Protein AF-0000000083422491 (afdb_homodimer)

Secondary structure (DSSP, 8-state):
-----------------------EEEEEETTS--EEEEEETTEEEEEEEEEE-HHHHHHHHHHTTEEE----SHHHHHHHHHHHHHTT-TT--EEEEEE-SSSSS-EETTTSSB-S---BPTT----GGG-EEEEEEEEETTEEEEEEEETTS-EEEEEEE--TTSEEEE--/-----------------------EEEEEETTS--EEEEEETTEEEEEEEEEE-HHHHHHHHHHTTEEE----SHHHHHHHHHHHHHTT-TT--EEEEEE-SSSSS-EETTTSSB-S---BPTT----GGG-EEEEEEEEETTEEEEEEEETTS-EEEEEEE--TTSEEEE--

pLDDT: mean 90.32, std 16.18, range [35.27, 98.96]

Sequence (344 aa):
MIRSGRFLIALLVYLGVSCVDSTTLSVTCDGNPTQEYFNIGSKFYFVWHARVTWMEAAHVCRRMGGDLVVFESASELHQVSRYLISQGYQNAWLWTSGNALSSDHFTSLTTGMRLPFTEWAPGQPDNAGGNEKCVHLWVRNGSFKMNDWVCREKAKVLCQNQNHTRCWENDSMIRSGRFLIALLVYLGVSCVDSTTLSVTCDGNPTQEYFNIGSKFYFVWHARVTWMEAAHVCRRMGGDLVVFESASELHQVSRYLISQGYQNAWLWTSGNALSSDHFTSLTTGMRLPFTEWAPGQPDNAGGNEKCVHLWVRNGSFKMNDWVCREKAKVLCQNQNHTRCWENDS

Organism: Drosophila navojoa (NCBI:txid7232)

InterPro domains:
  IPR001304 C-type lectin-like [PF00059] (52-160)
  IPR001304 C-type lectin-like [PS50041] (40-160)
  IPR001304 C-type lectin-like [SM00034] (34-160)
  IPR016186 C-type lectin-like/link domain superfamily [G3DSA:3.10.100.10] (19-160)
  IPR016187 C-type lectin fold [SSF56436] (36-160)
  IPR050111 C-type lectin and snaclec domain-containing protein [PTHR22803] (35-160)

Foldseek 3Di:
DPPPPPPPPPPPPPPPPPPPPQDWDWFDDPPDDIDIWTDFPPWTKDKAAWWFFLVVLQVVQVRNQWGFDADQDPVRQQSVFVVCVVVPCQAFKAFGQWFQPPHPATAGPLVRGGRNDFFADVPPDPCVVVAQTTWIWHDDPSTTHIYGGHRGGIGMYMTIHRDPPVDDDDDD/DPPPPPPPPPPPPPPPPPPPPQDWDWFDDPPDDIDIWGDFPPWTKDKAAWWFFLVVLQVVQVNNQWGFDADQDPVRQQSVFVVCVVVPCQAFKAFGQWFQPPHPATAGPQVRGGRNDFFADVPPDPCVVVAQTTWIWHDDPSTTHIYGGHRGGIGMYMTIHRDPPVDDDDDD

Solvent-accessible surface area (backbone atoms only — not comparable to full-atom values): 18847 Å² total; per-residue (Å²): 136,82,80,77,76,80,78,79,78,78,78,76,78,76,74,72,72,73,72,71,77,76,61,61,48,37,29,35,17,78,97,45,72,73,38,70,24,43,60,55,88,93,46,36,30,40,74,46,80,68,61,35,26,49,63,41,38,41,17,51,20,22,39,52,52,24,24,30,30,78,51,74,41,70,68,56,48,51,52,49,28,54,53,40,43,76,72,67,46,57,84,45,42,30,34,39,23,36,26,31,83,71,45,97,50,52,28,19,59,59,48,30,38,64,58,77,43,86,55,55,33,92,80,40,69,62,37,68,94,74,58,24,36,24,30,28,34,34,59,55,95,92,34,61,21,35,36,46,33,49,43,78,50,65,30,22,27,34,25,22,54,62,72,71,80,50,37,47,74,51,83,128,135,84,79,80,77,81,79,79,79,78,79,76,77,76,75,72,72,73,72,71,75,75,61,62,47,37,28,35,16,77,96,44,72,72,37,71,22,43,62,55,88,94,45,36,31,40,73,46,79,66,62,36,27,51,64,41,37,41,17,52,20,22,38,51,53,25,24,30,31,78,49,74,41,70,68,55,49,50,53,49,28,54,52,39,42,76,70,68,45,56,86,44,43,30,35,39,23,36,27,31,83,70,44,97,52,53,28,18,58,60,49,30,38,64,58,76,42,86,56,56,34,93,80,40,69,62,37,69,94,73,56,25,36,25,30,28,32,34,58,54,96,90,35,60,22,34,36,45,34,51,43,78,49,65,30,22,27,35,26,23,54,64,72,69,80,51,37,46,74,52,83,128

Nearest PDB structures (foldseek):
  2vuz-assembly1_A  TM=8.712E-01  e=5.835E-09  Codakia orbicularis
  7juf-assembly2_B  TM=8.891E-01  e=1.160E-08  Homo sapiens
  1jzn-assembly2_A  TM=8.929E-01  e=2.305E-08  Crotalus atrox
  5f2q-assembly1_B  TM=8.869E-01  e=2.177E-08  Bothrops jararacussu
  7l62-assembly1_A  TM=8.235E-01  e=2.585E-08  Homo sapiens

Structure (mmCIF, N/CA/C/O backbone):
data_AF-0000000083422491-model_v1
#
loop_
_entity.id
_entity.type
_entity.pdbx_description
1 polymer 'C-type lectin domain-containing protein'
#
loop_
_atom_site.group_PDB
_atom_site.id
_atom_site.type_symbol
_atom_site.label_atom_id
_atom_site.label_alt_id
_atom_site.label_comp_id
_atom_site.label_asym_id
_atom_site.label_entity_id
_atom_site.label_seq_id
_atom_site.pdbx_PDB_ins_code
_atom_site.Cartn_x
_atom_site.Cartn_y
_atom_site.Cartn_z
_atom_site.occupancy
_atom_site.B_iso_or_equiv
_atom_site.auth_seq_id
_atom_site.auth_comp_id
_atom_site.auth_asym_id
_atom_site.auth_atom_id
_atom_site.pdbx_PDB_model_num
ATOM 1 N N . MET A 1 1 ? 44.197 60.375 45.682 1 35.27 1 MET A N 1
ATOM 2 C CA . MET A 1 1 ? 43.339 60.295 44.503 1 35.27 1 MET A CA 1
ATOM 3 C C . MET A 1 1 ? 43.559 58.983 43.758 1 35.27 1 MET A C 1
ATOM 5 O O . MET A 1 1 ? 44.461 58.882 42.924 1 35.27 1 MET A O 1
ATOM 9 N N . ILE A 1 2 ? 43.493 57.796 44.5 1 45.55 2 ILE A N 1
ATOM 10 C CA . ILE A 1 2 ? 43.587 56.439 43.973 1 45.55 2 ILE A CA 1
ATOM 11 C C . ILE A 1 2 ? 42.431 56.178 43.01 1 45.55 2 ILE A C 1
ATOM 13 O O . ILE A 1 2 ? 41.262 56.317 43.38 1 45.55 2 ILE A O 1
ATOM 17 N N . ARG A 1 3 ? 42.655 56.386 41.672 1 48.11 3 ARG A N 1
ATOM 18 C CA . ARG A 1 3 ? 41.75 56.071 40.572 1 48.11 3 ARG A CA 1
ATOM 19 C C . ARG A 1 3 ? 41.358 54.598 40.591 1 48.11 3 ARG A C 1
ATOM 21 O O . ARG A 1 3 ? 42.218 53.719 40.502 1 48.11 3 ARG A O 1
ATOM 28 N N . SER A 1 4 ? 40.346 54.173 41.41 1 51.34 4 SER A N 1
ATOM 29 C CA . SER A 1 4 ? 39.801 52.822 41.328 1 51.34 4 SER A CA 1
ATOM 30 C C . SER A 1 4 ? 39.329 52.502 39.914 1 51.34 4 SER A C 1
ATOM 32 O O . SER A 1 4 ? 38.513 53.232 39.346 1 51.34 4 SER A O 1
ATOM 34 N N . GLY A 1 5 ? 40.159 51.902 39.108 1 48.51 5 GLY A N 1
ATOM 35 C CA . GLY A 1 5 ? 39.8 51.396 37.792 1 48.51 5 GLY A CA 1
ATOM 36 C C . GLY A 1 5 ? 38.67 50.385 37.83 1 48.51 5 GLY A C 1
ATOM 37 O O . GLY A 1 5 ? 38.742 49.393 38.558 1 48.51 5 GLY A O 1
ATOM 38 N N . ARG A 1 6 ? 37.383 50.763 37.711 1 51.22 6 ARG A N 1
ATOM 39 C CA . ARG A 1 6 ? 36.232 49.883 37.534 1 51.22 6 ARG A CA 1
ATOM 40 C C . ARG A 1 6 ? 36.449 48.926 36.367 1 51.22 6 ARG A C 1
ATOM 42 O O . ARG A 1 6 ? 36.689 49.359 35.238 1 51.22 6 ARG A O 1
ATOM 49 N N . PHE A 1 7 ? 36.984 47.704 36.626 1 55.84 7 PHE A N 1
ATOM 50 C CA . PHE A 1 7 ? 36.992 46.653 35.615 1 55.84 7 PHE A CA 1
ATOM 51 C C . PHE A 1 7 ? 35.571 46.289 35.201 1 55.84 7 PHE A C 1
ATOM 53 O O . PHE A 1 7 ? 34.748 45.922 36.043 1 55.84 7 PHE A O 1
ATOM 60 N N . LEU A 1 8 ? 35.056 46.784 34.113 1 52.35 8 LEU A N 1
ATOM 61 C CA . LEU A 1 8 ? 33.808 46.367 33.483 1 52.35 8 LEU A CA 1
ATOM 62 C C . LEU A 1 8 ? 33.861 44.893 33.094 1 52.35 8 LEU A C 1
ATOM 64 O O . LEU A 1 8 ? 34.709 44.488 32.295 1 52.35 8 LEU A O 1
ATOM 68 N N . ILE A 1 9 ? 33.345 43.935 33.891 1 54.92 9 ILE A N 1
ATOM 69 C CA . ILE A 1 9 ? 33.129 42.537 33.536 1 54.92 9 ILE A CA 1
ATOM 70 C C . ILE A 1 9 ? 32.066 42.44 32.445 1 54.92 9 ILE A C 1
ATOM 72 O O . ILE A 1 9 ? 30.91 42.812 32.66 1 54.92 9 ILE A O 1
ATOM 76 N N . ALA A 1 10 ? 32.511 42.421 31.211 1 54.87 10 ALA A N 1
ATOM 77 C CA . ALA A 1 10 ? 31.612 42.076 30.113 1 54.87 10 ALA A CA 1
ATOM 78 C C . ALA A 1 10 ? 31.05 40.668 30.285 1 54.87 10 ALA A C 1
ATOM 80 O O . ALA A 1 10 ? 31.8 39.688 30.275 1 54.87 10 ALA A O 1
ATOM 81 N N . LEU A 1 11 ? 29.867 40.497 30.912 1 54.32 11 LEU A N 1
ATOM 82 C CA . LEU A 1 11 ? 29.13 39.238 30.899 1 54.32 11 LEU A CA 1
ATOM 83 C C . LEU A 1 11 ? 28.822 38.803 29.47 1 54.32 11 LEU A C 1
ATOM 85 O O . LEU A 1 11 ? 28.037 39.453 28.775 1 54.32 11 LEU A O 1
ATOM 89 N N . LEU A 1 12 ? 29.734 38.072 28.848 1 54.35 12 LEU A N 1
ATOM 90 C CA . LEU A 1 12 ? 29.406 37.418 27.586 1 54.35 12 LEU A CA 1
ATOM 91 C C . LEU A 1 12 ? 28.22 36.474 27.755 1 54.35 12 LEU A C 1
ATOM 93 O O . LEU A 1 12 ? 28.33 35.448 28.429 1 54.35 12 LEU A O 1
ATOM 97 N N . VAL A 1 13 ? 26.981 36.958 27.613 1 52.46 13 VAL A N 1
ATOM 98 C CA . VAL A 1 13 ? 25.819 36.084 27.487 1 52.46 13 VAL A CA 1
ATOM 99 C C . VAL A 1 13 ? 26.031 35.103 26.336 1 52.46 13 VAL A C 1
ATOM 101 O O . VAL A 1 13 ? 26.009 35.494 25.167 1 52.46 13 VAL A O 1
ATOM 104 N N . TYR A 1 14 ? 26.683 33.956 26.583 1 52.61 14 TYR A N 1
ATOM 105 C CA . TYR A 1 14 ? 26.635 32.855 25.627 1 52.61 14 TYR A CA 1
ATOM 106 C C . TYR A 1 14 ? 25.195 32.474 25.306 1 52.61 14 TYR A C 1
ATOM 108 O O . TYR A 1 14 ? 24.51 31.859 26.127 1 52.61 14 TYR A O 1
ATOM 116 N N . LEU A 1 15 ? 24.529 33.195 24.462 1 50.35 15 LEU A N 1
ATOM 117 C CA . LEU A 1 15 ? 23.301 32.657 23.888 1 50.35 15 LEU A CA 1
ATOM 118 C C . LEU A 1 15 ? 23.542 31.279 23.281 1 50.35 15 LEU A C 1
ATOM 120 O O . LEU A 1 15 ? 24.1 31.167 22.187 1 50.35 15 LEU A O 1
ATOM 124 N N . GLY A 1 16 ? 23.621 30.296 24.079 1 46.94 16 GLY A N 1
ATOM 125 C CA . GLY A 1 16 ? 23.54 28.957 23.517 1 46.94 16 GLY A CA 1
ATOM 126 C C . GLY A 1 16 ? 22.45 28.813 22.472 1 46.94 16 GLY A C 1
ATOM 127 O O . GLY A 1 16 ? 21.262 28.862 22.796 1 46.94 16 GLY A O 1
ATOM 128 N N . VAL A 1 17 ? 22.697 29.134 21.289 1 50.98 17 VAL A N 1
ATOM 129 C CA . VAL A 1 17 ? 21.808 28.656 20.235 1 50.98 17 VAL A CA 1
ATOM 130 C C . VAL A 1 17 ? 21.598 27.151 20.378 1 50.98 17 VAL A C 1
ATOM 132 O O . VAL A 1 17 ? 22.539 26.369 20.218 1 50.98 17 VAL A O 1
ATOM 135 N N . SER A 1 18 ? 20.668 26.723 21.191 1 46.01 18 SER A N 1
ATOM 136 C CA . SER A 1 18 ? 20.277 25.322 21.076 1 46.01 18 SER A CA 1
ATOM 137 C C . SER A 1 18 ? 20.147 24.901 19.616 1 46.01 18 SER A C 1
ATOM 139 O O . SER A 1 18 ? 19.302 25.425 18.887 1 46.01 18 SER A O 1
ATOM 141 N N . CYS A 1 19 ? 21.207 24.519 18.946 1 46.38 19 CYS A N 1
ATOM 142 C CA . CYS A 1 19 ? 21.057 23.81 17.68 1 46.38 19 CYS A CA 1
ATOM 143 C C . CYS A 1 19 ? 19.87 22.856 17.727 1 46.38 19 CYS A C 1
ATOM 145 O O . CYS A 1 19 ? 19.869 21.896 18.499 1 46.38 19 CYS A O 1
ATOM 147 N N . VAL A 1 20 ? 18.604 23.395 17.606 1 48.62 20 VAL A N 1
ATOM 148 C CA . VAL A 1 20 ? 17.526 22.445 17.353 1 48.62 20 VAL A CA 1
ATOM 149 C C . VAL A 1 20 ? 18.017 21.344 16.415 1 48.62 20 VAL A C 1
ATOM 151 O O . VAL A 1 20 ? 18.425 21.619 15.285 1 48.62 20 VAL A O 1
ATOM 154 N N . ASP A 1 21 ? 18.824 20.398 16.808 1 49.74 21 ASP A N 1
ATOM 155 C CA . ASP A 1 21 ? 19.131 19.201 16.03 1 49.74 21 ASP A CA 1
ATOM 156 C C . ASP A 1 21 ? 17.967 18.829 15.113 1 49.74 21 ASP A C 1
ATOM 158 O O . ASP A 1 21 ? 16.989 18.225 15.557 1 49.74 21 ASP A O 1
ATOM 162 N N . SER A 1 22 ? 17.579 19.667 14.142 1 60.38 22 SER A N 1
ATOM 163 C CA . SER A 1 22 ? 16.569 19.346 13.139 1 60.38 22 SER A CA 1
ATOM 164 C C . SER A 1 22 ? 16.822 17.976 12.519 1 60.38 22 SER A C 1
ATOM 166 O O . SER A 1 22 ? 17.688 17.831 11.653 1 60.38 22 SER A O 1
ATOM 168 N N . THR A 1 23 ? 16.571 16.801 13.227 1 81.68 23 THR A N 1
ATOM 169 C CA . THR A 1 23 ? 16.855 15.455 12.74 1 81.68 23 THR A CA 1
ATOM 170 C C . THR A 1 23 ? 16.049 15.155 11.48 1 81.68 23 THR A C 1
ATOM 172 O O . THR A 1 23 ? 14.823 15.288 11.474 1 81.68 23 THR A O 1
ATOM 175 N N . THR A 1 24 ? 16.577 15.448 10.339 1 90.64 24 THR A N 1
ATOM 176 C CA . THR A 1 24 ? 16.015 15.08 9.045 1 90.64 24 THR A CA 1
ATOM 177 C C . THR A 1 24 ? 16.444 13.67 8.65 1 90.64 24 THR A C 1
ATOM 179 O O . THR A 1 24 ? 17.473 13.175 9.114 1 90.64 24 THR A O 1
ATOM 182 N N . LEU A 1 25 ? 15.519 13.012 8.089 1 94.89 25 LEU A N 1
ATOM 183 C CA . LEU A 1 25 ? 15.8 11.711 7.492 1 94.89 25 LEU A CA 1
ATOM 184 C C . LEU A 1 25 ? 15.842 11.809 5.971 1 94.89 25 LEU A C 1
ATOM 186 O O . LEU A 1 25 ? 14.906 12.319 5.351 1 94.89 25 LEU A O 1
ATOM 190 N N . SER A 1 26 ? 17.005 11.46 5.405 1 96.22 26 SER A N 1
ATOM 191 C CA . SER A 1 26 ? 17.161 11.452 3.954 1 96.22 26 SER A CA 1
ATOM 192 C C . SER A 1 26 ? 17.067 10.036 3.396 1 96.22 26 SER A C 1
ATOM 194 O O . SER A 1 26 ? 17.848 9.16 3.774 1 96.22 26 SER A O 1
ATOM 196 N N . VAL A 1 27 ? 16.078 9.81 2.5 1 96.28 27 VAL A N 1
ATOM 197 C CA . VAL A 1 27 ? 15.856 8.473 1.959 1 96.28 27 VAL A CA 1
ATOM 198 C C . VAL A 1 27 ? 16.021 8.495 0.441 1 96.28 27 VAL A C 1
ATOM 200 O O . VAL A 1 27 ? 15.452 9.352 -0.239 1 96.28 27 VAL A O 1
ATOM 203 N N . THR A 1 28 ? 16.818 7.577 -0.108 1 96.8 28 THR A N 1
ATOM 204 C CA . THR A 1 28 ? 16.96 7.392 -1.548 1 96.8 28 THR A CA 1
ATOM 205 C C . THR A 1 28 ? 16.485 6.003 -1.964 1 96.8 28 THR A C 1
ATOM 207 O O . THR A 1 28 ? 16.865 5.002 -1.354 1 96.8 28 THR A O 1
ATOM 210 N N . CYS A 1 29 ? 15.562 5.999 -2.825 1 95.45 29 CYS A N 1
ATOM 211 C CA . CYS A 1 29 ? 15.103 4.745 -3.413 1 95.45 29 CYS A CA 1
ATOM 212 C C . CYS A 1 29 ? 15.602 4.6 -4.846 1 95.45 29 CYS A C 1
ATOM 214 O O . CYS A 1 29 ? 15.799 5.597 -5.544 1 95.45 29 CYS A O 1
ATOM 216 N N . ASP A 1 30 ? 15.802 3.356 -5.208 1 91.69 30 ASP A N 1
ATOM 217 C CA . ASP A 1 30 ? 16.303 3.074 -6.55 1 91.69 30 ASP A CA 1
ATOM 218 C C . ASP A 1 30 ? 15.457 3.775 -7.61 1 91.69 30 ASP A C 1
ATOM 220 O O . ASP A 1 30 ? 14.233 3.627 -7.634 1 91.69 30 ASP A O 1
ATOM 224 N N . GLY A 1 31 ? 16.14 4.557 -8.415 1 91.35 31 GLY A N 1
ATOM 225 C CA . GLY A 1 31 ? 15.488 5.184 -9.553 1 91.35 31 GLY A CA 1
ATOM 226 C C . GLY A 1 31 ? 14.774 6.474 -9.195 1 91.35 31 GLY A C 1
ATOM 227 O O . GLY A 1 31 ? 14.067 7.049 -10.025 1 91.35 31 GLY A O 1
ATOM 228 N N . ASN A 1 32 ? 14.866 6.942 -7.962 1 95.48 32 ASN A N 1
ATOM 229 C CA . ASN A 1 32 ? 14.158 8.143 -7.533 1 95.48 32 ASN A CA 1
ATOM 230 C C . ASN A 1 32 ? 15.091 9.124 -6.831 1 95.48 32 ASN A C 1
ATOM 232 O O . ASN A 1 32 ? 16.148 8.733 -6.331 1 95.48 32 ASN A O 1
ATOM 236 N N . PRO A 1 33 ? 14.787 10.399 -6.888 1 95.69 33 PRO A N 1
ATOM 237 C CA . PRO A 1 33 ? 15.575 11.369 -6.124 1 95.69 33 PRO A CA 1
ATOM 238 C C . PRO A 1 33 ? 15.476 11.152 -4.616 1 95.69 33 PRO A C 1
ATOM 240 O O . PRO A 1 33 ? 14.521 10.533 -4.139 1 95.69 33 PRO A O 1
ATOM 243 N N . THR A 1 34 ? 16.473 11.679 -3.951 1 97.42 34 THR A N 1
ATOM 244 C CA . THR A 1 34 ? 16.455 11.643 -2.493 1 97.42 34 THR A CA 1
ATOM 245 C C . THR A 1 34 ? 15.289 12.462 -1.946 1 97.42 34 THR A C 1
ATOM 247 O O . THR A 1 34 ? 15.033 13.574 -2.411 1 97.42 34 THR A O 1
ATOM 250 N N . GLN A 1 35 ? 14.563 11.906 -1.06 1 97.02 35 GLN A N 1
ATOM 251 C CA . GLN A 1 35 ? 13.47 12.591 -0.377 1 97.02 35 GLN A CA 1
ATOM 252 C C . GLN A 1 35 ? 13.844 12.922 1.065 1 97.02 35 GLN A C 1
ATOM 254 O O . GLN A 1 35 ? 14.317 12.056 1.803 1 97.02 35 GLN A O 1
ATOM 259 N N . GLU A 1 36 ? 13.63 14.138 1.423 1 96.82 36 GLU A N 1
ATOM 260 C CA . GLU A 1 36 ? 13.858 14.581 2.795 1 96.82 36 GLU A CA 1
ATOM 261 C C . GLU A 1 36 ? 12.583 14.478 3.627 1 96.82 36 GLU A C 1
ATOM 263 O O . GLU A 1 36 ? 11.519 14.931 3.201 1 96.82 36 GLU A O 1
ATOM 268 N N . TYR A 1 37 ? 12.742 13.811 4.741 1 97.16 37 TYR A N 1
ATOM 269 C CA . TYR A 1 37 ? 11.679 13.726 5.737 1 97.16 37 TYR A CA 1
ATOM 270 C C . TYR A 1 37 ? 11.973 14.633 6.926 1 97.16 37 TYR A C 1
ATOM 272 O O . TYR A 1 37 ? 13.123 14.755 7.353 1 97.16 37 TYR A O 1
ATOM 280 N N . PHE A 1 38 ? 10.967 15.229 7.464 1 96.01 38 PHE A N 1
ATOM 281 C CA . PHE A 1 38 ? 11.12 16.043 8.664 1 96.01 38 PHE A CA 1
ATOM 282 C C . PHE A 1 38 ? 10.523 15.338 9.876 1 96.01 38 PHE A C 1
ATOM 284 O O . PHE A 1 38 ? 9.503 14.654 9.764 1 96.01 38 PHE A O 1
ATOM 291 N N . ASN A 1 39 ? 11.115 15.57 10.969 1 95.59 39 ASN A N 1
ATOM 292 C CA . ASN A 1 39 ? 10.711 14.892 12.195 1 95.59 39 ASN A CA 1
ATOM 293 C C . ASN A 1 39 ? 9.6 15.651 12.916 1 95.59 39 ASN A C 1
ATOM 295 O O . ASN A 1 39 ? 9.678 16.87 13.074 1 95.59 39 ASN A O 1
ATOM 299 N N . ILE A 1 40 ? 8.555 14.953 13.214 1 95.58 40 ILE A N 1
ATOM 300 C CA . ILE A 1 40 ? 7.518 15.432 14.122 1 95.58 40 ILE A CA 1
ATOM 301 C C . ILE A 1 40 ? 7.205 14.357 15.161 1 95.58 40 ILE A C 1
ATOM 303 O O . ILE A 1 40 ? 6.61 13.326 14.837 1 95.58 40 ILE A O 1
ATOM 307 N N . GLY A 1 41 ? 7.594 14.642 16.354 1 92.18 41 GLY A N 1
ATOM 308 C CA . GLY A 1 41 ? 7.426 13.61 17.364 1 92.18 41 GLY A CA 1
ATOM 309 C C . GLY A 1 41 ? 8.294 12.389 17.12 1 92.18 41 GLY A C 1
ATOM 310 O O . GLY A 1 41 ? 9.51 12.508 16.959 1 92.18 41 GLY A O 1
ATOM 311 N N . SER A 1 42 ? 7.688 11.27 17.006 1 89.52 42 SER A N 1
ATOM 312 C CA . SER A 1 42 ? 8.459 10.034 16.915 1 89.52 42 SER A CA 1
ATOM 313 C C . SER A 1 42 ? 8.541 9.539 15.476 1 89.52 42 SER A C 1
ATOM 315 O O . SER A 1 42 ? 9.155 8.505 15.203 1 89.52 42 SER A O 1
ATOM 317 N N . LYS A 1 43 ? 7.957 10.297 14.55 1 94.79 43 LYS A N 1
ATOM 318 C CA . LYS A 1 43 ? 7.928 9.857 13.158 1 94.79 43 LYS A CA 1
ATOM 319 C C . LYS A 1 43 ? 8.51 10.921 12.232 1 94.79 43 LYS A C 1
ATOM 321 O O . LYS A 1 43 ? 8.702 12.069 12.64 1 94.79 43 LYS A O 1
ATOM 326 N N . PHE A 1 44 ? 8.876 10.471 11.072 1 96.75 44 PHE A N 1
ATOM 327 C CA . PHE A 1 44 ? 9.333 11.345 9.998 1 96.75 44 PHE A CA 1
ATOM 328 C C . PHE A 1 44 ? 8.28 11.453 8.902 1 96.75 44 PHE A C 1
ATOM 330 O O . PHE A 1 44 ? 7.629 10.463 8.56 1 96.75 44 PHE A O 1
ATOM 337 N N . TYR A 1 45 ? 8.132 12.67 8.36 1 98.18 45 TYR A N 1
ATOM 338 C CA . TYR A 1 45 ? 7.06 12.953 7.413 1 98.18 45 TYR A CA 1
ATOM 339 C C . TYR A 1 45 ? 7.579 13.755 6.225 1 98.18 45 TYR A C 1
ATOM 341 O O . TYR A 1 45 ? 8.619 14.41 6.318 1 98.18 45 TYR A O 1
ATOM 349 N N . PHE A 1 46 ? 6.888 13.69 5.126 1 98.26 46 PHE A N 1
ATOM 350 C CA . PHE A 1 46 ? 6.997 14.716 4.095 1 98.26 46 PHE A CA 1
ATOM 351 C C . PHE A 1 46 ? 5.653 14.942 3.412 1 98.26 46 PHE A C 1
ATOM 353 O O . PHE A 1 46 ? 4.764 14.091 3.483 1 98.26 46 PHE A O 1
ATOM 360 N N . VAL A 1 47 ? 5.467 16.106 2.867 1 98.75 47 VAL A N 1
ATOM 361 C CA . VAL A 1 47 ? 4.271 16.442 2.102 1 98.75 47 VAL A CA 1
ATOM 362 C C . VAL A 1 47 ? 4.6 16.462 0.611 1 98.75 47 VAL A C 1
ATOM 364 O O . VAL A 1 47 ? 5.566 17.102 0.19 1 98.75 47 VAL A O 1
ATOM 367 N N . TRP A 1 48 ? 3.896 15.651 -0.204 1 98.48 48 TRP A N 1
ATOM 368 C CA . TRP A 1 48 ? 3.941 15.766 -1.658 1 98.48 48 TRP A CA 1
ATOM 369 C C . TRP A 1 48 ? 2.984 16.847 -2.148 1 98.48 48 TRP A C 1
ATOM 371 O O . TRP A 1 48 ? 1.77 16.742 -1.961 1 98.48 48 TRP A O 1
ATOM 381 N N . HIS A 1 49 ? 3.393 17.823 -2.866 1 97.32 49 HIS A N 1
ATOM 382 C CA . HIS A 1 49 ? 2.653 19.06 -3.089 1 97.32 49 HIS A CA 1
ATOM 383 C C . HIS A 1 49 ? 1.675 18.916 -4.25 1 97.32 49 HIS A C 1
ATOM 385 O O . HIS A 1 49 ? 0.644 19.591 -4.286 1 97.32 49 HIS A O 1
ATOM 391 N N . ALA A 1 50 ? 2.013 18.089 -5.203 1 98.04 50 ALA A N 1
ATOM 392 C CA . ALA A 1 50 ? 1.076 17.886 -6.304 1 98.04 50 ALA A CA 1
ATOM 393 C C . ALA A 1 50 ? -0.202 17.207 -5.819 1 98.04 50 ALA A C 1
ATOM 395 O O . ALA A 1 50 ? -0.151 16.302 -4.982 1 98.04 50 ALA A O 1
ATOM 396 N N . ARG A 1 51 ? -1.331 17.661 -6.291 1 98.77 51 ARG A N 1
ATOM 397 C CA . ARG A 1 51 ? -2.602 17.028 -5.953 1 98.77 51 ARG A CA 1
ATOM 398 C C . ARG A 1 51 ? -2.842 15.79 -6.809 1 98.77 51 ARG A C 1
ATOM 400 O O . ARG A 1 51 ? -2.777 15.856 -8.039 1 98.77 51 ARG A O 1
ATOM 407 N N . VAL A 1 52 ? -3.137 14.696 -6.188 1 98.77 52 VAL A N 1
ATOM 408 C CA . VAL A 1 52 ? -3.312 13.423 -6.879 1 98.77 52 VAL A CA 1
ATOM 409 C C . VAL A 1 52 ? -4.45 12.636 -6.233 1 98.77 52 VAL A C 1
ATOM 411 O O . VAL A 1 52 ? -4.982 13.04 -5.197 1 98.77 52 VAL A O 1
ATOM 414 N N . THR A 1 53 ? -4.891 11.54 -6.856 1 98.77 53 THR A N 1
ATOM 415 C CA . THR A 1 53 ? -5.903 10.659 -6.284 1 98.77 53 THR A CA 1
ATOM 416 C C . THR A 1 53 ? -5.338 9.886 -5.096 1 98.77 53 THR A C 1
ATOM 418 O O . THR A 1 53 ? -4.127 9.884 -4.869 1 98.77 53 THR A O 1
ATOM 421 N N . TRP A 1 54 ? -6.173 9.241 -4.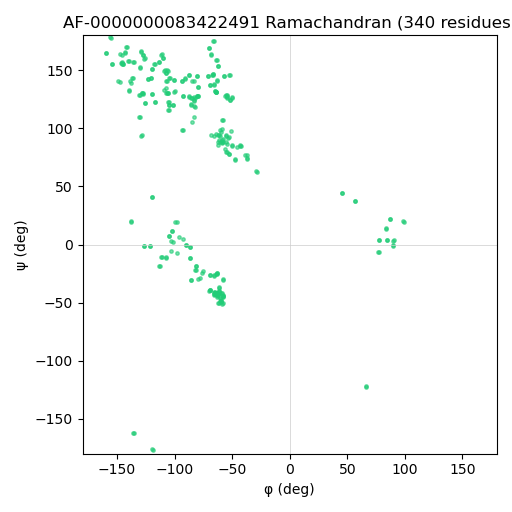364 1 98.86 54 TRP A N 1
ATOM 422 C CA . TRP A 1 54 ? -5.748 8.515 -3.172 1 98.86 54 TRP A CA 1
ATOM 423 C C . TRP A 1 54 ? -4.788 7.387 -3.535 1 98.86 54 TRP A C 1
ATOM 425 O O . TRP A 1 54 ? -3.778 7.181 -2.858 1 98.86 54 TRP A O 1
ATOM 435 N N . MET A 1 55 ? -5.069 6.641 -4.583 1 98.84 55 MET A N 1
ATOM 436 C CA . MET A 1 55 ? -4.189 5.551 -4.995 1 98.84 55 MET A CA 1
ATOM 437 C C . MET A 1 55 ? -2.841 6.088 -5.465 1 98.84 55 MET A C 1
ATOM 439 O O . MET A 1 55 ? -1.796 5.524 -5.138 1 98.84 55 MET A O 1
ATOM 443 N N . GLU A 1 56 ? -2.878 7.137 -6.227 1 98.72 56 GLU A N 1
ATOM 444 C CA . GLU A 1 56 ? -1.617 7.749 -6.636 1 98.72 56 GLU A CA 1
ATOM 445 C C . GLU A 1 56 ? -0.821 8.234 -5.427 1 98.72 56 GLU A C 1
ATOM 447 O O . GLU A 1 56 ? 0.41 8.177 -5.424 1 98.72 56 GLU A O 1
ATOM 452 N N . ALA A 1 57 ? -1.534 8.742 -4.45 1 98.91 57 ALA A N 1
ATOM 453 C CA . ALA A 1 57 ? -0.877 9.158 -3.214 1 98.91 57 ALA A CA 1
ATOM 454 C C . ALA A 1 57 ? -0.127 7.994 -2.573 1 98.91 57 ALA A C 1
ATOM 456 O O . ALA A 1 57 ? 1.013 8.151 -2.128 1 98.91 57 ALA A O 1
ATOM 457 N N . ALA A 1 58 ? -0.783 6.837 -2.535 1 98.71 58 ALA A N 1
ATOM 458 C CA . ALA A 1 58 ? -0.131 5.64 -2.01 1 98.71 58 ALA A CA 1
ATOM 459 C C . ALA A 1 58 ? 1.126 5.306 -2.808 1 98.71 58 ALA A C 1
ATOM 461 O O . ALA A 1 58 ? 2.163 4.97 -2.231 1 98.71 58 ALA A O 1
ATOM 462 N N . HIS A 1 59 ? 1.07 5.426 -4.103 1 98.19 59 HIS A N 1
ATOM 463 C CA . HIS A 1 59 ? 2.217 5.144 -4.959 1 98.19 59 HIS A CA 1
ATOM 464 C C . HIS A 1 59 ? 3.355 6.123 -4.694 1 98.19 59 HIS A C 1
ATOM 466 O O . HIS A 1 59 ? 4.52 5.723 -4.622 1 98.19 59 HIS A O 1
ATOM 472 N N . VAL A 1 60 ? 2.994 7.369 -4.554 1 98.27 60 VAL A N 1
ATOM 473 C CA . VAL A 1 60 ? 3.992 8.412 -4.34 1 98.27 60 VAL A CA 1
ATOM 474 C C . VAL A 1 60 ? 4.773 8.124 -3.06 1 98.27 60 VAL A C 1
ATOM 476 O O . VAL A 1 60 ? 6.005 8.171 -3.054 1 98.27 60 VAL A O 1
ATOM 479 N N . CYS A 1 61 ? 4.058 7.841 -1.996 1 98.26 61 CYS A N 1
ATOM 480 C CA . CYS A 1 61 ? 4.736 7.588 -0.73 1 98.26 61 CYS A CA 1
ATOM 481 C C . CYS A 1 61 ? 5.639 6.364 -0.83 1 98.26 61 CYS A C 1
ATOM 483 O O . CYS A 1 61 ? 6.785 6.394 -0.378 1 98.26 61 CYS A O 1
ATOM 485 N N . ARG A 1 62 ? 5.158 5.324 -1.478 1 97.02 62 ARG A N 1
ATOM 486 C CA . ARG A 1 62 ? 5.96 4.114 -1.631 1 97.02 62 ARG A CA 1
ATOM 487 C C . ARG A 1 62 ? 7.202 4.383 -2.473 1 97.02 62 ARG A C 1
ATOM 489 O O . ARG A 1 62 ? 8.294 3.914 -2.146 1 97.02 62 ARG A O 1
ATOM 496 N N . ARG A 1 63 ? 6.999 5.117 -3.499 1 96.68 63 ARG A N 1
ATOM 497 C CA . ARG A 1 63 ? 8.091 5.449 -4.408 1 96.68 63 ARG A CA 1
ATOM 498 C C . ARG A 1 63 ? 9.221 6.16 -3.671 1 96.68 63 ARG A C 1
ATOM 500 O O . ARG A 1 63 ? 10.396 5.964 -3.988 1 96.68 63 ARG A O 1
ATOM 507 N N . MET A 1 64 ? 8.868 6.864 -2.658 1 96.84 64 MET A N 1
ATOM 508 C CA . MET A 1 64 ? 9.834 7.695 -1.944 1 96.84 64 MET A CA 1
ATOM 509 C C . MET A 1 64 ? 10.27 7.028 -0.643 1 96.84 64 MET A C 1
ATOM 511 O O . MET A 1 64 ? 10.845 7.68 0.23 1 96.84 64 MET A O 1
ATOM 515 N N . GLY A 1 65 ? 9.946 5.769 -0.448 1 95.14 65 GLY A N 1
ATOM 516 C CA . GLY A 1 65 ? 10.466 5.008 0.676 1 95.14 65 GLY A CA 1
ATOM 517 C C . GLY A 1 65 ? 9.626 5.148 1.931 1 95.14 65 GLY A C 1
ATOM 518 O O . GLY A 1 65 ? 10.12 4.939 3.041 1 95.14 65 GLY A O 1
ATOM 519 N N . GLY A 1 66 ? 8.4 5.509 1.767 1 96.64 66 GLY A N 1
ATOM 520 C CA . GLY A 1 66 ? 7.492 5.68 2.889 1 96.64 66 GLY A CA 1
ATOM 521 C C . GLY A 1 66 ? 6.122 5.077 2.645 1 96.64 66 GLY A C 1
ATOM 522 O O . GLY A 1 66 ? 5.968 4.193 1.799 1 96.64 66 GLY A O 1
ATOM 523 N N . ASP A 1 67 ? 5.129 5.521 3.464 1 97.61 67 ASP A N 1
ATOM 524 C CA . ASP A 1 67 ? 3.728 5.117 3.409 1 97.61 67 ASP A CA 1
ATOM 525 C C . ASP A 1 67 ? 2.803 6.309 3.644 1 97.61 67 ASP A C 1
ATOM 527 O O . ASP A 1 67 ? 3.217 7.319 4.215 1 97.61 67 ASP A O 1
ATOM 531 N N . LEU A 1 68 ? 1.588 6.152 3.176 1 98.59 68 LEU A N 1
ATOM 532 C CA . LEU A 1 68 ? 0.585 7.111 3.628 1 98.59 68 LEU A CA 1
ATOM 533 C C . LEU A 1 68 ? 0.491 7.12 5.15 1 98.59 68 LEU A C 1
ATOM 535 O O . LEU A 1 68 ? 0.557 6.067 5.787 1 98.59 68 LEU A O 1
ATOM 539 N N . VAL A 1 69 ? 0.253 8.218 5.668 1 98.65 69 VAL A N 1
ATOM 540 C CA . VAL A 1 69 ? 0.35 8.407 7.111 1 98.65 69 VAL A CA 1
ATOM 541 C C . VAL A 1 69 ? -0.803 7.686 7.806 1 98.65 69 VAL A C 1
ATOM 543 O O . VAL A 1 69 ? -1.918 7.636 7.282 1 98.65 69 VAL A O 1
ATOM 546 N N . VAL A 1 70 ? -0.538 7.177 8.939 1 97.99 70 VAL A N 1
ATOM 547 C CA . VAL A 1 70 ? -1.513 6.671 9.9 1 97.99 70 VAL A CA 1
ATOM 548 C C . VAL A 1 70 ? -1.222 7.25 11.283 1 97.99 70 VAL A C 1
ATOM 550 O O . VAL A 1 70 ? -0.08 7.222 11.747 1 97.99 70 VAL A O 1
ATOM 553 N N . PHE A 1 71 ? -2.194 7.819 11.926 1 97.97 71 PHE A N 1
ATOM 554 C CA . PHE A 1 71 ? -2.023 8.386 13.258 1 97.97 71 PHE A CA 1
ATOM 555 C C . PHE A 1 71 ? -2.393 7.368 14.331 1 97.97 71 PHE A C 1
ATOM 557 O O . PHE A 1 71 ? -3.405 6.675 14.214 1 97.97 71 PHE A O 1
ATOM 564 N N . GLU A 1 72 ? -1.635 7.37 15.36 1 96.15 72 GLU A N 1
ATOM 565 C CA . GLU A 1 72 ? -1.843 6.376 16.409 1 96.15 72 GLU A CA 1
ATOM 566 C C . GLU A 1 72 ? -2.444 7.011 17.66 1 96.15 72 GLU A C 1
ATOM 568 O O . GLU A 1 72 ? -2.888 6.305 18.568 1 96.15 72 GLU A O 1
ATOM 573 N N . SER A 1 73 ? -2.475 8.344 17.705 1 97.68 73 SER A N 1
ATOM 574 C CA . SER A 1 73 ? -3.004 9.024 18.883 1 97.68 73 SER A CA 1
ATOM 575 C C . SER A 1 73 ? -3.404 10.459 18.559 1 97.68 73 SER A C 1
ATOM 577 O O . SER A 1 73 ? -3.002 11.004 17.529 1 97.68 73 SER A O 1
ATOM 579 N N . ALA A 1 74 ? -4.19 11.045 19.475 1 98.03 74 ALA A N 1
ATOM 580 C CA . ALA A 1 74 ? -4.571 12.449 19.351 1 98.03 74 ALA A CA 1
ATOM 581 C C . ALA A 1 74 ? -3.347 13.358 19.417 1 98.03 74 ALA A C 1
ATOM 583 O O . ALA A 1 74 ? -3.243 14.326 18.66 1 98.03 74 ALA A O 1
ATOM 584 N N . SER A 1 75 ? -2.434 13.041 20.328 1 98.19 75 SER A N 1
ATOM 585 C CA . SER A 1 75 ? -1.218 13.831 20.494 1 98.19 75 SER A CA 1
ATOM 586 C C . SER A 1 75 ? -0.416 13.89 19.198 1 98.19 75 SER A C 1
ATOM 588 O O . SER A 1 75 ? 0.052 14.959 18.8 1 98.19 75 SER A O 1
ATOM 590 N N . GLU A 1 76 ? -0.273 12.792 18.531 1 97.9 76 GLU A N 1
ATOM 591 C CA . GLU A 1 76 ? 0.457 12.739 17.267 1 97.9 76 GLU A CA 1
ATOM 592 C C . GLU A 1 76 ? -0.205 13.619 16.211 1 97.9 76 GLU A C 1
ATOM 594 O O . GLU A 1 76 ? 0.457 14.446 15.58 1 97.9 76 GLU A O 1
ATOM 599 N N . LEU A 1 77 ? -1.548 13.473 16.007 1 98.56 77 LEU A N 1
ATOM 600 C CA . LEU A 1 77 ? -2.265 14.256 15.007 1 98.56 77 LEU A CA 1
ATOM 601 C C . LEU A 1 77 ? -2.17 15.747 15.313 1 98.56 77 LEU A C 1
ATOM 603 O O . LEU A 1 77 ? -1.976 16.56 14.407 1 98.56 77 LEU A O 1
ATOM 607 N N . HIS A 1 78 ? -2.262 16.128 16.577 1 98.42 78 HIS A N 1
ATOM 608 C CA . HIS A 1 78 ? -2.222 17.537 16.95 1 98.42 78 HIS A CA 1
ATOM 609 C C . HIS A 1 78 ? -0.835 18.128 16.721 1 98.42 78 HIS A C 1
ATOM 611 O O . HIS A 1 78 ? -0.708 19.28 16.298 1 98.42 78 HIS A O 1
ATOM 617 N N . GLN A 1 79 ? 0.227 17.33 17.028 1 98.4 79 GLN A N 1
ATOM 618 C CA . GLN A 1 79 ? 1.585 17.796 16.765 1 98.4 79 GLN A CA 1
ATOM 619 C C . GLN A 1 79 ? 1.812 18.014 15.272 1 98.4 79 GLN A C 1
ATOM 621 O O . GLN A 1 79 ? 2.372 19.034 14.867 1 98.4 79 GLN A O 1
ATOM 626 N N . VAL A 1 80 ? 1.371 17.078 14.482 1 98.53 80 VAL A N 1
ATOM 627 C CA . VAL A 1 80 ? 1.514 17.182 13.034 1 98.53 80 VAL A CA 1
ATOM 628 C C . VAL A 1 80 ? 0.686 18.356 12.516 1 98.53 80 VAL A C 1
ATOM 630 O O . VAL A 1 80 ? 1.147 19.121 11.665 1 98.53 80 VAL A O 1
ATOM 633 N N . SER A 1 81 ? -0.544 18.548 13.059 1 98.71 81 SER A N 1
ATOM 634 C CA . SER A 1 81 ? -1.431 19.644 12.681 1 98.71 81 SER A CA 1
ATOM 635 C C . SER A 1 81 ? -0.769 20.997 12.917 1 98.71 81 SER A C 1
ATOM 637 O O . SER A 1 81 ? -0.729 21.839 12.017 1 98.71 81 SER A O 1
ATOM 639 N N . ARG A 1 82 ? -0.25 21.174 14.112 1 98.25 82 ARG A N 1
ATOM 640 C CA . ARG A 1 82 ? 0.397 22.436 14.456 1 98.25 82 ARG A CA 1
ATOM 641 C C . ARG A 1 82 ? 1.576 22.717 13.53 1 98.25 82 ARG A C 1
ATOM 643 O O . ARG A 1 82 ? 1.731 23.835 13.035 1 98.25 82 ARG A O 1
ATOM 650 N N . TYR A 1 83 ? 2.404 21.711 13.323 1 98.03 83 TYR A N 1
ATOM 651 C CA . TYR A 1 83 ? 3.565 21.873 12.455 1 98.03 83 TYR A CA 1
ATOM 652 C C . TYR A 1 83 ? 3.142 22.268 11.046 1 98.03 83 TYR A C 1
ATOM 654 O O . TYR A 1 83 ? 3.649 23.245 10.489 1 98.03 83 TYR A O 1
ATOM 662 N N . LEU A 1 84 ? 2.158 21.528 10.436 1 98.29 84 LEU A N 1
ATOM 663 C CA . LEU A 1 84 ? 1.75 21.756 9.054 1 98.29 84 LEU A CA 1
ATOM 664 C C . LEU A 1 84 ? 1.118 23.135 8.894 1 98.29 84 LEU A C 1
ATOM 666 O O . LEU A 1 84 ? 1.365 23.825 7.903 1 98.29 84 LEU A O 1
ATOM 670 N N . ILE A 1 85 ? 0.278 23.537 9.841 1 98.51 85 ILE A N 1
ATOM 671 C CA . ILE A 1 85 ? -0.334 24.86 9.784 1 98.51 85 ILE A CA 1
ATOM 672 C C . ILE A 1 85 ? 0.751 25.933 9.826 1 98.51 85 ILE A C 1
ATOM 674 O O . ILE A 1 85 ? 0.706 26.9 9.061 1 98.51 85 ILE A O 1
ATOM 678 N N . SER A 1 86 ? 1.805 25.768 10.696 1 97.89 86 SER A N 1
ATOM 679 C CA . SER A 1 86 ? 2.907 26.719 10.797 1 97.89 86 SER A CA 1
ATOM 680 C C . SER A 1 86 ? 3.697 26.79 9.494 1 97.89 86 SER A C 1
ATOM 682 O O . SER A 1 86 ? 4.34 27.802 9.206 1 97.89 86 SER A O 1
ATOM 684 N N . GLN A 1 87 ? 3.661 25.712 8.722 1 97.15 87 GLN A N 1
ATOM 685 C CA . GLN A 1 87 ? 4.392 25.657 7.46 1 97.15 87 GLN A CA 1
ATOM 686 C C . GLN A 1 87 ? 3.532 26.161 6.305 1 97.15 87 GLN A C 1
ATOM 688 O O . GLN A 1 87 ? 3.948 26.107 5.145 1 97.15 87 GLN A O 1
ATOM 693 N N . GLY A 1 88 ? 2.251 26.568 6.561 1 97.45 88 GLY A N 1
ATOM 694 C CA . GLY A 1 88 ? 1.423 27.199 5.545 1 97.45 88 GLY A CA 1
ATOM 695 C C . GLY A 1 88 ? 0.453 26.237 4.885 1 97.45 88 GLY A C 1
ATOM 696 O O . GLY A 1 88 ? -0.056 26.51 3.796 1 97.45 88 GLY A O 1
ATOM 697 N N . TYR A 1 89 ? 0.138 25.056 5.522 1 97.94 89 TYR A N 1
ATOM 698 C CA . TYR A 1 89 ? -0.724 24.059 4.897 1 97.94 89 TYR A CA 1
ATOM 699 C C . TYR A 1 89 ? -2.154 24.178 5.408 1 97.94 89 TYR A C 1
ATOM 701 O O . TYR A 1 89 ? -2.941 23.235 5.294 1 97.94 89 TYR A O 1
ATOM 709 N N . GLN A 1 90 ? -2.52 25.295 5.969 1 97.65 90 GLN A N 1
ATOM 710 C CA . GLN A 1 90 ? -3.813 25.449 6.627 1 97.65 90 GLN A CA 1
ATOM 711 C C . GLN A 1 90 ? -4.959 25.279 5.633 1 97.65 90 GLN A C 1
ATOM 713 O O . GLN A 1 90 ? -6.069 24.903 6.016 1 97.65 90 GLN A O 1
ATOM 718 N N . ASN A 1 91 ? -4.75 25.504 4.343 1 98.07 91 ASN A N 1
ATOM 719 C CA . ASN A 1 91 ? -5.81 25.381 3.348 1 98.07 91 ASN A CA 1
ATOM 720 C C . ASN A 1 91 ? -5.663 24.105 2.526 1 98.07 91 ASN A C 1
ATOM 722 O O . ASN A 1 91 ? -6.39 23.902 1.551 1 98.07 91 ASN A O 1
ATOM 726 N N . ALA A 1 92 ? -4.768 23.273 2.888 1 98.48 92 ALA A N 1
ATOM 727 C CA . ALA A 1 92 ? -4.495 22.062 2.118 1 98.48 92 ALA A CA 1
ATOM 728 C C . ALA A 1 92 ? -5.403 20.917 2.557 1 98.48 92 ALA A C 1
ATOM 730 O O . ALA A 1 92 ? -5.839 20.868 3.709 1 98.48 92 ALA A O 1
ATOM 731 N N . TRP A 1 93 ? -5.765 20.104 1.648 1 98.88 93 TRP A N 1
ATOM 732 C CA . TRP A 1 93 ? -6.274 18.764 1.921 1 98.88 93 TRP A CA 1
ATOM 733 C C . TRP A 1 93 ? -5.187 17.715 1.711 1 98.88 93 TRP A C 1
ATOM 735 O O . TRP A 1 93 ? -4.428 17.784 0.741 1 98.88 93 TRP A O 1
ATOM 745 N N . LEU A 1 94 ? -5.03 16.811 2.696 1 98.96 94 LEU A N 1
ATOM 746 C CA . LEU A 1 94 ? -3.937 15.846 2.654 1 98.96 94 LEU A CA 1
ATOM 747 C C . LEU A 1 94 ? -4.466 14.421 2.782 1 98.96 94 LEU A C 1
ATOM 749 O O . LEU A 1 94 ? -5.112 14.081 3.776 1 98.96 94 LEU A O 1
ATOM 753 N N . TRP A 1 95 ? -4.174 13.58 1.78 1 98.96 95 TRP A N 1
ATOM 754 C CA . TRP A 1 95 ? -4.542 12.17 1.858 1 98.96 95 TRP A CA 1
ATOM 755 C C . TRP A 1 95 ? -3.815 11.48 3.007 1 98.96 95 TRP A C 1
ATOM 757 O O . TRP A 1 95 ? -2.636 11.746 3.254 1 98.96 95 TRP A O 1
ATOM 767 N N . THR A 1 96 ? -4.484 10.583 3.714 1 98.93 96 THR A N 1
ATOM 768 C CA . THR A 1 96 ? -3.929 9.656 4.694 1 98.93 96 THR A CA 1
ATOM 769 C C . THR A 1 96 ? -4.187 8.21 4.277 1 98.93 96 THR A C 1
ATOM 771 O O . THR A 1 96 ? -4.769 7.958 3.22 1 98.93 96 THR A O 1
ATOM 774 N N . SER A 1 97 ? -3.829 7.318 5.073 1 98.63 97 SER A N 1
ATOM 775 C CA . SER A 1 97 ? -3.798 5.908 4.697 1 98.63 97 SER A CA 1
ATOM 776 C C . SER A 1 97 ? -5.184 5.279 4.796 1 98.63 97 SER A C 1
ATOM 778 O O . SER A 1 97 ? -5.424 4.204 4.242 1 98.63 97 SER A O 1
ATOM 780 N N . GLY A 1 98 ? -6.075 5.842 5.478 1 98.78 98 GLY A N 1
ATOM 781 C CA . GLY A 1 98 ? -7.359 5.232 5.786 1 98.78 98 GLY A CA 1
ATOM 782 C C . GLY A 1 98 ? -8.264 5.103 4.575 1 98.78 98 GLY A C 1
ATOM 783 O O . GLY A 1 98 ? -8.35 6.022 3.757 1 98.78 98 GLY A O 1
ATOM 784 N N . ASN A 1 99 ? -8.918 3.976 4.452 1 98.81 99 ASN A N 1
ATOM 785 C CA . ASN A 1 99 ? -9.89 3.739 3.389 1 98.81 99 ASN A CA 1
ATOM 786 C C . ASN A 1 99 ? -10.927 2.698 3.799 1 98.81 99 ASN A C 1
ATOM 788 O O . ASN A 1 99 ? -10.687 1.9 4.707 1 98.81 99 ASN A O 1
ATOM 792 N N . ALA A 1 100 ? -12.025 2.727 3.243 1 98.47 100 ALA A N 1
ATOM 793 C CA . ALA A 1 100 ? -13.085 1.741 3.433 1 98.47 100 ALA A CA 1
ATOM 794 C C . ALA A 1 100 ? -13.436 1.053 2.116 1 98.47 100 ALA A C 1
ATOM 796 O O . ALA A 1 100 ? -14.612 0.832 1.818 1 98.47 100 ALA A O 1
ATOM 797 N N . LEU A 1 101 ? -12.449 0.738 1.354 1 97.42 101 LEU A N 1
ATOM 798 C CA . LEU A 1 101 ? -12.633 0.193 0.014 1 97.42 101 LEU A CA 1
ATOM 799 C C . LEU A 1 101 ? -12.901 -1.308 0.07 1 97.42 101 LEU A C 1
ATOM 801 O O . LEU A 1 101 ? -13.391 -1.892 -0.899 1 97.42 101 LEU A O 1
ATOM 805 N N . SER A 1 102 ? -12.491 -1.925 1.149 1 94.61 102 SER A N 1
ATOM 806 C CA . SER A 1 102 ? -12.621 -3.376 1.239 1 94.61 102 SER A CA 1
ATOM 807 C C . SER A 1 102 ? -13.652 -3.774 2.29 1 94.61 102 SER A C 1
ATOM 809 O O . SER A 1 102 ? -14.02 -4.946 2.393 1 94.61 102 SER A O 1
ATOM 811 N N . SER A 1 103 ? -14.062 -2.838 3.042 1 89.53 103 SER A N 1
ATOM 812 C CA . SER A 1 103 ? -14.952 -3.114 4.165 1 89.53 103 SER A CA 1
ATOM 813 C C . SER A 1 103 ? -15.774 -1.884 4.534 1 89.53 103 SER A C 1
ATOM 815 O O . SER A 1 103 ? -15.643 -0.831 3.906 1 89.53 103 SER A O 1
ATOM 817 N N . ASP A 1 104 ? -16.601 -2.133 5.512 1 90.61 104 ASP A N 1
ATOM 818 C CA . ASP A 1 104 ? -17.421 -1.032 6.008 1 90.61 104 ASP A CA 1
ATOM 819 C C . ASP A 1 104 ? -16.682 -0.238 7.083 1 90.61 104 ASP A C 1
ATOM 821 O O . ASP A 1 104 ? -17.196 0.763 7.587 1 90.61 104 ASP A O 1
ATOM 825 N N . HIS A 1 105 ? -15.53 -0.684 7.374 1 95.81 105 HIS A N 1
ATOM 826 C CA . HIS A 1 105 ? -14.702 0.039 8.334 1 95.81 105 HIS A CA 1
ATOM 827 C C . HIS A 1 105 ? -13.458 0.614 7.666 1 95.81 105 HIS A C 1
ATOM 829 O O . HIS A 1 105 ? -13.063 0.164 6.588 1 95.81 105 HIS A O 1
ATOM 835 N N . PHE A 1 106 ? -12.993 1.622 8.345 1 98.45 106 PHE A N 1
ATOM 836 C CA . PHE A 1 106 ? -11.797 2.245 7.789 1 98.45 106 PHE A CA 1
ATOM 837 C C . PHE A 1 106 ? -10.546 1.477 8.199 1 98.45 106 PHE A C 1
ATOM 839 O O . PHE A 1 106 ? -10.318 1.242 9.387 1 98.45 106 PHE A O 1
ATOM 846 N N . THR A 1 107 ? -9.795 1.124 7.216 1 98.42 107 THR A N 1
ATOM 847 C CA . THR A 1 107 ? -8.563 0.356 7.359 1 98.42 107 THR A CA 1
ATOM 848 C C . THR A 1 107 ? -7.372 1.134 6.807 1 98.42 107 THR A C 1
ATOM 850 O O . THR A 1 107 ? -7.503 1.859 5.819 1 98.42 107 THR A O 1
ATOM 853 N N . SER A 1 108 ? -6.252 1.003 7.456 1 97.87 108 SER A N 1
ATOM 854 C CA . SER A 1 108 ? -5.025 1.646 6.998 1 97.87 108 SER A CA 1
ATOM 855 C C . SER A 1 108 ? -4.306 0.79 5.96 1 97.87 108 SER A C 1
ATOM 857 O O . SER A 1 108 ? -4.021 -0.384 6.206 1 97.87 108 SER A O 1
ATOM 859 N N . LEU A 1 109 ? -4.033 1.381 4.828 1 97.97 109 LEU A N 1
ATOM 860 C CA . LEU A 1 109 ? -3.216 0.703 3.828 1 97.97 109 LEU A CA 1
ATOM 861 C C . LEU A 1 109 ? -1.794 0.495 4.338 1 97.97 109 LEU A C 1
ATOM 863 O O . LEU A 1 109 ? -1.11 -0.442 3.918 1 97.97 109 LEU A O 1
ATOM 867 N N . THR A 1 110 ? -1.331 1.331 5.223 1 97.07 110 THR A N 1
ATOM 868 C CA . THR A 1 110 ? 0.026 1.331 5.76 1 97.07 110 THR A CA 1
ATOM 869 C C . THR A 1 110 ? 0.253 0.116 6.656 1 97.07 110 THR A C 1
ATOM 871 O O . THR A 1 110 ? 1.306 -0.52 6.592 1 97.07 110 THR A O 1
ATOM 874 N N . THR A 1 111 ? -0.733 -0.276 7.46 1 96.38 111 THR A N 1
ATOM 875 C CA . THR A 1 111 ? -0.535 -1.355 8.421 1 96.38 111 THR A CA 1
ATOM 876 C C . THR A 1 111 ? -1.383 -2.57 8.053 1 96.38 111 THR A C 1
ATOM 878 O O . THR A 1 111 ? -1.149 -3.671 8.554 1 96.38 111 THR A O 1
ATOM 881 N N . GLY A 1 112 ? -2.406 -2.324 7.215 1 96.31 112 GLY A N 1
ATOM 882 C CA . GLY A 1 112 ? -3.369 -3.372 6.92 1 96.31 112 GLY A CA 1
ATOM 883 C C . GLY A 1 112 ? -4.381 -3.582 8.031 1 96.31 112 GLY A C 1
ATOM 884 O O . GLY A 1 112 ? -5.19 -4.511 7.973 1 96.31 112 GLY A O 1
ATOM 885 N N . MET A 1 113 ? -4.34 -2.776 9.056 1 96.49 113 MET A N 1
ATOM 886 C CA . MET A 1 113 ? -5.214 -2.899 10.22 1 96.49 113 MET A CA 1
ATOM 887 C C . MET A 1 113 ? -6.227 -1.76 10.263 1 96.49 113 MET A C 1
ATOM 889 O O . MET A 1 113 ? -6.045 -0.736 9.602 1 96.49 113 MET A O 1
ATOM 893 N N . ARG A 1 114 ? -7.271 -2.014 11.02 1 96.88 114 ARG A N 1
ATOM 894 C CA . ARG A 1 114 ? -8.206 -0.922 11.273 1 96.88 114 ARG A CA 1
ATOM 895 C C . ARG A 1 114 ? -7.478 0.311 11.8 1 96.88 114 ARG A C 1
ATOM 897 O O . ARG A 1 114 ? -6.484 0.191 12.519 1 96.88 114 ARG A O 1
ATOM 904 N N . LEU A 1 115 ? -7.96 1.464 11.436 1 97.89 115 LEU A N 1
ATOM 905 C CA . LEU A 1 115 ? -7.349 2.675 11.974 1 97.89 115 LEU A CA 1
ATOM 906 C C . LEU A 1 115 ? -7.317 2.636 13.498 1 97.89 115 LEU A C 1
ATOM 908 O O . LEU A 1 115 ? -8.353 2.454 14.141 1 97.89 115 LEU A O 1
ATOM 912 N N . PRO A 1 116 ? -6.14 2.826 14.063 1 96.12 116 PRO A N 1
ATOM 913 C CA . PRO A 1 116 ? -6.04 2.751 15.522 1 96.12 116 PRO A CA 1
ATOM 914 C C . PRO A 1 116 ? -6.601 3.989 16.217 1 96.12 116 PRO A C 1
ATOM 916 O O . PRO A 1 116 ? -6.911 3.944 17.41 1 96.12 116 PRO A O 1
ATOM 919 N N . PHE A 1 117 ? -6.664 5.045 15.544 1 98.2 117 PHE A N 1
ATOM 920 C CA . PHE A 1 117 ? -7.166 6.313 16.058 1 98.2 117 PHE A CA 1
ATOM 921 C C . PHE A 1 117 ? -7.815 7.129 14.946 1 98.2 117 PHE A C 1
ATOM 923 O O . PHE A 1 117 ? -7.317 7.159 13.819 1 98.2 117 PHE A O 1
ATOM 930 N N . THR A 1 118 ? -8.929 7.788 15.293 1 98.64 118 THR A N 1
ATOM 931 C CA . THR A 1 118 ? -9.579 8.719 14.377 1 98.64 118 THR A CA 1
ATOM 932 C C . THR A 1 118 ? -10.046 9.969 15.118 1 98.64 118 THR A C 1
ATOM 934 O O . THR A 1 118 ? -10.45 9.894 16.28 1 98.64 118 THR A O 1
ATOM 937 N N . GLU A 1 119 ? -9.909 11.058 14.524 1 98.55 119 GLU A N 1
ATOM 938 C CA . GLU A 1 119 ? -10.515 12.326 14.922 1 98.55 119 GLU A CA 1
ATOM 939 C C . GLU A 1 119 ? -11.23 12.988 13.748 1 98.55 119 GLU A C 1
ATOM 941 O O . GLU A 1 119 ? -10.638 13.8 13.033 1 98.55 119 GLU A O 1
ATOM 946 N N . TRP A 1 120 ? -12.477 12.685 13.696 1 98.79 120 TRP A N 1
ATOM 947 C CA . TRP A 1 120 ? -13.283 13.124 12.562 1 98.79 120 TRP A CA 1
ATOM 948 C C . TRP A 1 120 ? -13.708 14.579 12.726 1 98.79 120 TRP A C 1
ATOM 950 O O . TRP A 1 120 ? -13.952 15.039 13.844 1 98.79 120 TRP A O 1
ATOM 960 N N . ALA A 1 121 ? -13.772 15.286 11.615 1 98.73 121 ALA A N 1
ATOM 961 C CA . ALA A 1 121 ? -14.426 16.592 11.622 1 98.73 121 ALA A CA 1
ATOM 962 C C . ALA A 1 121 ? -15.902 16.465 11.985 1 98.73 121 ALA A C 1
ATOM 964 O O . ALA A 1 121 ? -16.507 15.408 11.791 1 98.73 121 ALA A O 1
ATOM 965 N N . PRO A 1 122 ? -16.498 17.511 12.556 1 98 122 PRO A N 1
ATOM 966 C CA . PRO A 1 122 ? -17.932 17.457 12.846 1 98 122 PRO A CA 1
ATOM 967 C C . PRO A 1 122 ? -18.761 17.009 11.644 1 98 122 PRO A C 1
ATOM 969 O O . PRO A 1 122 ? -18.602 17.546 10.545 1 98 122 PRO A O 1
ATOM 972 N N . GLY A 1 123 ? -19.571 15.978 11.883 1 98.22 123 GLY A N 1
ATOM 973 C CA . GLY A 1 123 ? -20.462 15.494 10.84 1 98.22 123 GLY A CA 1
ATOM 974 C C . GLY A 1 123 ? -19.834 14.425 9.967 1 98.22 123 GLY A C 1
ATOM 975 O O . GLY A 1 123 ? -20.473 13.916 9.043 1 98.22 123 GLY A O 1
ATOM 976 N N . GLN A 1 124 ? -18.576 14.126 10.301 1 98.25 124 GLN A N 1
ATOM 977 C CA . GLN A 1 124 ? -17.858 13.135 9.507 1 98.25 124 GLN A CA 1
ATOM 978 C C . GLN A 1 124 ? -17.607 11.863 10.312 1 98.25 124 GLN A C 1
ATOM 980 O O . GLN A 1 124 ? -17.593 11.895 11.545 1 98.25 124 GLN A O 1
ATOM 985 N N . PRO A 1 125 ? -17.295 10.792 9.649 1 98.15 125 PRO A N 1
ATOM 986 C CA . PRO A 1 125 ? -17.498 10.558 8.218 1 98.15 125 PRO A CA 1
ATOM 987 C C . PRO A 1 125 ? -18.974 10.465 7.838 1 98.15 125 PRO A C 1
ATOM 989 O O . PRO A 1 125 ? -19.782 9.945 8.611 1 98.15 125 PRO A O 1
ATOM 992 N N . ASP A 1 126 ? -19.404 10.915 6.654 1 98.11 126 ASP A N 1
ATOM 993 C CA . ASP A 1 126 ? -20.824 10.955 6.322 1 98.11 126 ASP A CA 1
ATOM 994 C C . ASP A 1 126 ? -21.101 10.229 5.007 1 98.11 126 ASP A C 1
ATOM 996 O O . ASP A 1 126 ? -22.256 10.101 4.594 1 98.11 126 ASP A O 1
ATOM 1000 N N . ASN A 1 127 ? -20.035 9.698 4.34 1 97.62 127 ASN A N 1
ATOM 1001 C CA . ASN A 1 127 ? -20.194 9.001 3.069 1 97.62 127 ASN A CA 1
ATOM 1002 C C . ASN A 1 127 ? -21.117 9.764 2.122 1 97.62 127 ASN A C 1
ATOM 1004 O O . ASN A 1 127 ? -22.021 9.179 1.524 1 97.62 127 ASN A O 1
ATOM 1008 N N . ALA A 1 128 ? -20.897 11.072 2.05 1 96.73 128 ALA A N 1
ATOM 1009 C CA . ALA A 1 128 ? -21.74 11.901 1.193 1 96.73 128 ALA A CA 1
ATOM 1010 C C . ALA A 1 128 ? -21.758 11.37 -0.238 1 96.73 128 ALA A C 1
ATOM 1012 O O . ALA A 1 128 ? -20.707 11.067 -0.808 1 96.73 128 ALA A O 1
ATOM 1013 N N . GLY A 1 129 ? -23.02 11.182 -0.768 1 96.66 129 GLY A N 1
ATOM 1014 C CA . GLY A 1 129 ? -23.174 10.66 -2.117 1 96.66 129 GLY A CA 1
ATOM 1015 C C . GLY A 1 129 ? -22.943 9.163 -2.207 1 96.66 129 GLY A C 1
ATOM 1016 O O . GLY A 1 129 ? -23.063 8.575 -3.284 1 96.66 129 GLY A O 1
ATOM 1017 N N . GLY A 1 130 ? -22.521 8.533 -1.164 1 95.7 130 GLY A N 1
ATOM 1018 C CA . GLY A 1 130 ? -22.403 7.085 -1.096 1 95.7 130 GLY A CA 1
ATOM 1019 C C . GLY A 1 130 ? -21.105 6.564 -1.683 1 95.7 130 GLY A C 1
ATOM 1020 O O . GLY A 1 130 ? -20.993 5.378 -1.999 1 95.7 130 GLY A O 1
ATOM 1021 N N . ASN A 1 131 ? -20.083 7.43 -1.938 1 96.18 131 ASN A N 1
ATOM 1022 C CA . ASN A 1 131 ? -18.874 6.981 -2.619 1 96.18 131 ASN A CA 1
ATOM 1023 C C . ASN A 1 131 ? -17.619 7.564 -1.976 1 96.18 131 ASN A C 1
ATOM 1025 O O . ASN A 1 131 ? -16.567 7.639 -2.614 1 96.18 131 ASN A O 1
ATOM 1029 N N . GLU A 1 132 ? -17.708 8.044 -0.688 1 98.2 132 GLU A N 1
ATOM 1030 C CA . GLU A 1 132 ? -16.555 8.572 0.036 1 98.2 132 GLU A CA 1
ATOM 1031 C C . GLU A 1 132 ? -15.884 7.487 0.873 1 98.2 132 GLU A C 1
ATOM 1033 O O . GLU A 1 132 ? -16.319 7.199 1.99 1 98.2 132 GLU A O 1
ATOM 1038 N N . LYS A 1 133 ? -14.834 6.944 0.341 1 98.4 133 LYS A N 1
ATOM 1039 C CA . LYS A 1 133 ? -14.277 5.749 0.966 1 98.4 133 LYS A CA 1
ATOM 1040 C C . LYS A 1 133 ? -12.827 5.973 1.387 1 98.4 133 LYS A C 1
ATOM 1042 O O . LYS A 1 133 ? -12.185 5.07 1.926 1 98.4 133 LYS A O 1
ATOM 1047 N N . CYS A 1 134 ? -12.31 7.141 1.107 1 98.83 134 CYS A N 1
ATOM 1048 C CA . CYS A 1 134 ? -10.917 7.424 1.438 1 98.83 134 CYS A CA 1
ATOM 1049 C C . CYS A 1 134 ? -10.814 8.598 2.405 1 98.83 134 CYS A C 1
ATOM 1051 O O . CYS A 1 134 ? -11.657 9.497 2.388 1 98.83 134 CYS A O 1
ATOM 1053 N N . VAL A 1 135 ? -9.8 8.623 3.221 1 98.94 135 VAL A N 1
ATOM 1054 C CA . VAL A 1 135 ? -9.698 9.583 4.315 1 98.94 135 VAL A CA 1
ATOM 1055 C C . VAL A 1 135 ? -8.669 10.657 3.967 1 98.94 135 VAL A C 1
ATOM 1057 O O . VAL A 1 135 ? -7.565 10.344 3.514 1 98.94 135 VAL A O 1
ATOM 1060 N N . HIS A 1 136 ? -9.045 11.897 4.121 1 98.93 136 HIS A N 1
ATOM 1061 C CA . HIS A 1 136 ? -8.094 12.999 4.036 1 98.93 136 HIS A CA 1
ATOM 1062 C C . HIS A 1 136 ? -8.205 13.918 5.247 1 98.93 136 HIS A C 1
ATOM 1064 O O . HIS A 1 136 ? -9.14 13.795 6.042 1 98.93 136 HIS A O 1
ATOM 1070 N N . LEU A 1 137 ? -7.234 14.758 5.407 1 98.94 137 LEU A N 1
ATOM 1071 C CA . LEU A 1 137 ? -7.218 15.789 6.439 1 98.94 137 LEU A CA 1
ATOM 1072 C C . LEU A 1 137 ? -7.595 17.147 5.857 1 98.94 137 LEU A C 1
ATOM 1074 O O . LEU A 1 137 ? -7.194 17.481 4.74 1 98.94 137 LEU A O 1
ATOM 1078 N N . TRP A 1 138 ? -8.307 17.885 6.575 1 98.88 138 TRP A N 1
ATOM 1079 C CA . TRP A 1 138 ? -8.548 19.304 6.335 1 98.88 138 TRP A CA 1
ATOM 1080 C C . TRP A 1 138 ? -8.675 20.065 7.65 1 98.88 138 TRP A C 1
ATOM 1082 O O . TRP A 1 138 ? -8.841 19.459 8.711 1 98.88 138 TRP A O 1
ATOM 1092 N N . VAL A 1 139 ? -8.435 21.355 7.604 1 98.78 139 VAL A N 1
ATOM 1093 C CA . VAL A 1 139 ? -8.478 22.147 8.828 1 98.78 139 VAL A CA 1
ATOM 1094 C C . VAL A 1 139 ? -9.921 22.533 9.145 1 98.78 139 VAL A C 1
ATOM 1096 O O . VAL A 1 139 ? -10.609 23.125 8.31 1 98.78 139 VAL A O 1
ATOM 1099 N N . ARG A 1 140 ? -10.369 22.085 10.274 1 98.19 140 ARG A N 1
ATOM 1100 C CA . ARG A 1 140 ? -11.629 22.471 10.902 1 98.19 140 ARG A CA 1
ATOM 1101 C C . ARG A 1 140 ? -11.411 22.895 12.35 1 98.19 140 ARG A C 1
ATOM 1103 O O . ARG A 1 140 ? -10.702 22.221 13.1 1 98.19 140 ARG A O 1
ATOM 1110 N N . ASN A 1 141 ? -11.961 24.066 12.703 1 95.67 141 ASN A N 1
ATOM 1111 C CA . ASN A 1 141 ? -11.828 24.594 14.056 1 95.67 141 ASN A CA 1
ATOM 1112 C C . ASN A 1 141 ? -10.364 24.727 14.466 1 95.67 141 ASN A C 1
ATOM 1114 O O . ASN A 1 141 ? -9.978 24.296 15.554 1 95.67 141 ASN A O 1
ATOM 1118 N N . GLY A 1 142 ? -9.525 25.088 13.614 1 96.76 142 GLY A N 1
ATOM 1119 C CA . GLY A 1 142 ? -8.167 25.516 13.908 1 96.76 142 GLY A CA 1
ATOM 1120 C C . GLY A 1 142 ? -7.166 24.377 13.89 1 96.76 142 GLY A C 1
ATOM 1121 O O . GLY A 1 142 ? -5.99 24.571 14.206 1 96.76 142 GLY A O 1
ATOM 1122 N N . SER A 1 143 ? -7.599 23.121 13.538 1 98.35 143 SER A N 1
ATOM 1123 C CA . SER A 1 143 ? -6.697 21.976 13.485 1 98.35 143 SER A CA 1
ATOM 1124 C C . SER A 1 143 ? -7.105 21.001 12.386 1 98.35 143 SER A C 1
ATOM 1126 O O . SER A 1 143 ? -8.247 21.022 11.923 1 98.35 143 SER A O 1
ATOM 1128 N N . PHE A 1 144 ? -6.173 20.257 11.941 1 98.87 144 PHE A N 1
ATOM 1129 C CA . PHE A 1 144 ? -6.492 19.23 10.957 1 98.87 144 PHE A CA 1
ATOM 1130 C C . PHE A 1 144 ? -7.407 18.169 11.558 1 98.87 144 PHE A C 1
ATOM 1132 O O . PHE A 1 144 ? -7.168 17.694 12.669 1 98.87 144 PHE A O 1
ATOM 1139 N N . LYS A 1 145 ? -8.465 17.824 10.866 1 98.92 145 LYS A N 1
ATOM 1140 C CA . LYS A 1 145 ? -9.426 16.769 11.174 1 98.92 145 LYS A CA 1
ATOM 1141 C C . LYS A 1 145 ? -9.611 15.829 9.987 1 98.92 145 LYS A C 1
ATOM 1143 O O . LYS A 1 145 ? -9.221 16.155 8.864 1 98.92 145 LYS A O 1
ATOM 1148 N N . MET A 1 146 ? -10.157 14.693 10.272 1 98.92 146 MET A N 1
ATOM 1149 C CA . MET A 1 146 ? -10.333 13.67 9.246 1 98.92 146 MET A CA 1
ATOM 1150 C C . MET A 1 146 ? -11.687 13.816 8.559 1 98.92 146 MET A C 1
ATOM 1152 O O . MET A 1 146 ? -12.683 14.144 9.205 1 98.92 146 MET A O 1
ATOM 1156 N N . ASN A 1 147 ? -11.713 13.575 7.299 1 98.89 147 ASN A N 1
ATOM 1157 C CA . ASN A 1 147 ? -12.907 13.553 6.46 1 98.89 147 ASN A CA 1
ATOM 1158 C C . ASN A 1 147 ? -12.862 12.41 5.45 1 98.89 147 ASN A C 1
ATOM 1160 O O . ASN A 1 147 ? -11.821 12.153 4.842 1 98.89 147 ASN A O 1
ATOM 1164 N N . ASP A 1 148 ? -13.945 11.645 5.333 1 98.8 148 ASP A N 1
ATOM 1165 C CA . ASP A 1 148 ? -14.01 10.697 4.225 1 98.8 148 ASP A CA 1
ATOM 1166 C C . ASP A 1 148 ? -14.405 11.396 2.927 1 98.8 148 ASP A C 1
ATOM 1168 O O . ASP A 1 148 ? -15.262 12.282 2.928 1 98.8 148 ASP A O 1
ATOM 1172 N N . TRP A 1 149 ? -13.762 11.104 1.893 1 98.75 149 TRP A N 1
ATOM 1173 C CA . TRP A 1 149 ? -13.943 11.776 0.611 1 98.75 149 TRP A CA 1
ATOM 1174 C C . TRP A 1 149 ? -13.815 10.788 -0.544 1 98.75 149 TRP A C 1
ATOM 1176 O O . TRP A 1 149 ? -13.437 9.632 -0.341 1 98.75 149 TRP A O 1
ATOM 1186 N N . VAL A 1 150 ? -14.266 11.237 -1.742 1 98.56 150 VAL A N 1
ATOM 1187 C CA . VAL A 1 150 ? -14.197 10.415 -2.946 1 98.56 150 VAL A CA 1
ATOM 1188 C C . VAL A 1 150 ? -12.737 10.145 -3.305 1 98.56 150 VAL A C 1
ATOM 1190 O O . VAL A 1 150 ? -11.953 11.08 -3.486 1 98.56 150 VAL A O 1
ATOM 1193 N N . CYS A 1 151 ? -12.354 8.901 -3.571 1 98.45 151 CYS A N 1
ATOM 1194 C CA . CYS A 1 151 ? -10.969 8.463 -3.699 1 98.45 151 CYS A CA 1
ATOM 1195 C C . CYS A 1 151 ? -10.329 9.04 -4.956 1 98.45 151 CYS A C 1
ATOM 1197 O O . CYS A 1 151 ? -9.111 9.219 -5.011 1 98.45 151 CYS A O 1
ATOM 1199 N N . ARG A 1 152 ? -11.076 9.334 -5.922 1 97.77 152 ARG A N 1
ATOM 1200 C CA . ARG A 1 152 ? -10.536 9.738 -7.216 1 97.77 152 ARG A CA 1
ATOM 1201 C C . ARG A 1 152 ? -10.268 11.239 -7.252 1 97.77 152 ARG A C 1
ATOM 1203 O O . ARG A 1 152 ? -9.655 11.742 -8.196 1 97.77 152 ARG A O 1
ATOM 1210 N N . GLU A 1 153 ? -10.798 11.959 -6.208 1 98.51 153 GLU A N 1
ATOM 1211 C CA . GLU A 1 153 ? -10.495 13.385 -6.135 1 98.51 153 GLU A CA 1
ATOM 1212 C C . GLU A 1 153 ? -9.021 13.62 -5.817 1 98.51 153 GLU A C 1
ATOM 1214 O O . GLU A 1 153 ? -8.318 12.7 -5.394 1 98.51 153 GLU A O 1
ATOM 1219 N N . LYS A 1 154 ? -8.61 14.839 -6.076 1 98.76 154 LYS A N 1
ATOM 1220 C CA . LYS A 1 154 ? -7.176 15.095 -5.97 1 98.76 154 LYS A CA 1
ATOM 1221 C C . LYS A 1 154 ? -6.858 15.938 -4.738 1 98.76 154 LYS A C 1
ATOM 1223 O O . LYS A 1 154 ? -7.548 16.92 -4.457 1 98.76 154 LYS A O 1
ATOM 1228 N N . ALA A 1 155 ? -5.9 15.607 -3.996 1 98.87 155 ALA A N 1
ATOM 1229 C CA . ALA A 1 155 ? -5.397 16.293 -2.809 1 98.87 155 ALA A CA 1
ATOM 1230 C C . ALA A 1 155 ? -3.887 16.117 -2.671 1 98.87 155 ALA A C 1
ATOM 1232 O O . ALA A 1 155 ? -3.282 15.314 -3.385 1 98.87 155 ALA A O 1
ATOM 1233 N N . LYS A 1 156 ? -3.254 16.927 -1.859 1 98.91 156 LYS A N 1
ATOM 1234 C CA . LYS A 1 156 ? -1.853 16.706 -1.51 1 98.91 156 LYS A CA 1
ATOM 1235 C C . LYS A 1 156 ? -1.685 15.427 -0.695 1 98.91 156 LYS A C 1
ATOM 1237 O O . LYS A 1 156 ? -2.667 14.748 -0.386 1 98.91 156 LYS A O 1
ATOM 1242 N N . VAL A 1 157 ? -0.442 15.106 -0.418 1 98.94 157 VAL A N 1
ATOM 1243 C CA . VAL A 1 157 ? -0.183 13.799 0.175 1 98.94 157 VAL A CA 1
ATOM 1244 C C . VAL A 1 157 ? 0.663 13.962 1.437 1 98.94 157 VAL A C 1
ATOM 1246 O O . VAL A 1 157 ? 1.667 14.678 1.43 1 98.94 157 VAL A O 1
ATOM 1249 N N . LEU A 1 158 ? 0.268 13.363 2.523 1 98.95 158 LEU A N 1
ATOM 1250 C CA . LEU A 1 158 ? 1.107 13.264 3.712 1 98.95 158 LEU A CA 1
ATOM 1251 C C . LEU A 1 158 ? 1.661 11.852 3.87 1 98.95 158 LEU A C 1
ATOM 1253 O O . LEU A 1 158 ? 0.9 10.898 4.051 1 98.95 158 LEU A O 1
ATOM 1257 N N . CYS A 1 159 ? 2.937 11.795 3.78 1 98.8 159 CYS A N 1
ATOM 1258 C CA . CYS A 1 159 ? 3.629 10.517 3.905 1 98.8 159 CYS A CA 1
ATOM 1259 C C . CYS A 1 159 ? 4.389 10.436 5.224 1 98.8 159 CYS A C 1
ATOM 1261 O O . CYS A 1 159 ? 4.825 11.457 5.758 1 98.8 159 CYS A O 1
ATOM 1263 N N . GLN A 1 160 ? 4.51 9.205 5.717 1 98.23 160 GLN A N 1
ATOM 1264 C CA . GLN A 1 160 ? 5.409 8.897 6.823 1 98.23 160 GLN A CA 1
ATOM 1265 C C . GLN A 1 160 ? 6.485 7.902 6.397 1 98.23 160 GLN A C 1
ATOM 1267 O O . GLN A 1 160 ? 6.308 7.169 5.421 1 98.23 160 GLN A O 1
ATOM 1272 N N . ASN A 1 161 ? 7.566 7.965 7.117 1 94.63 161 ASN A N 1
ATOM 1273 C CA . ASN A 1 161 ? 8.578 6.947 6.851 1 94.63 161 ASN A CA 1
ATOM 1274 C C . ASN A 1 161 ? 8.089 5.555 7.24 1 94.63 161 ASN A C 1
ATOM 1276 O O . ASN A 1 161 ? 7.283 5.411 8.161 1 94.63 161 ASN A O 1
ATOM 1280 N N . GLN A 1 162 ? 8.51 4.581 6.485 1 84.88 162 GLN A N 1
ATOM 1281 C CA . GLN A 1 162 ? 8.074 3.216 6.762 1 84.88 162 GLN A CA 1
ATOM 1282 C C . GLN A 1 162 ? 8.394 2.818 8.2 1 84.88 162 GLN A C 1
ATOM 1284 O O . GLN A 1 162 ? 9.473 3.126 8.71 1 84.88 162 GLN A O 1
ATOM 1289 N N . ASN A 1 163 ? 7.353 2.322 8.849 1 74.12 163 ASN A N 1
ATOM 1290 C CA . ASN A 1 163 ? 7.509 1.879 10.23 1 74.12 163 ASN A CA 1
ATOM 1291 C C . ASN A 1 163 ? 8.062 0.459 10.305 1 74.12 163 ASN A C 1
ATOM 1293 O O . ASN A 1 163 ? 7.328 -0.509 10.095 1 74.12 163 ASN A O 1
ATOM 1297 N N . HIS A 1 164 ? 9.239 0.372 10.734 1 75.82 164 HIS A N 1
ATOM 1298 C CA . HIS A 1 164 ? 9.9 -0.928 10.757 1 75.82 164 HIS A CA 1
ATOM 1299 C C . HIS A 1 164 ? 9.785 -1.58 12.131 1 75.82 164 HIS A C 1
ATOM 1301 O O . HIS A 1 164 ? 10.297 -2.682 12.345 1 75.82 164 HIS A O 1
ATOM 1307 N N . THR A 1 165 ? 9.004 -0.925 13.016 1 78.16 165 THR A N 1
ATOM 1308 C CA . THR A 1 165 ? 8.992 -1.442 14.38 1 78.16 165 THR A CA 1
ATOM 1309 C C . THR A 1 165 ? 7.717 -2.237 14.646 1 78.16 165 THR A C 1
ATOM 1311 O O . THR A 1 165 ? 7.565 -2.837 15.712 1 78.16 165 THR A O 1
ATOM 1314 N N . ARG A 1 166 ? 6.889 -2.201 13.71 1 91.31 166 ARG A N 1
ATOM 1315 C CA . ARG A 1 166 ? 5.619 -2.884 13.934 1 91.31 166 ARG A CA 1
ATOM 1316 C C . ARG A 1 166 ? 5.762 -4.389 13.73 1 91.31 166 ARG A C 1
ATOM 1318 O O . ARG A 1 166 ? 4.979 -5.171 14.272 1 91.31 166 ARG A O 1
ATOM 1325 N N . CYS A 1 167 ? 6.637 -4.787 12.903 1 94.03 167 CYS A N 1
ATOM 1326 C CA . CYS A 1 167 ? 6.877 -6.19 12.584 1 94.03 167 CYS A CA 1
ATOM 1327 C C . CYS A 1 167 ? 8.329 -6.568 12.848 1 94.03 167 CYS A C 1
ATOM 1329 O O . CYS A 1 167 ? 9.235 -5.763 12.625 1 94.03 167 CYS A O 1
ATOM 1331 N N . TRP A 1 168 ? 8.562 -7.806 13.353 1 94.09 168 TRP A N 1
ATOM 1332 C CA . TRP A 1 168 ? 9.921 -8.278 13.599 1 94.09 168 TRP A CA 1
ATOM 1333 C C . TRP A 1 168 ? 10.089 -9.721 13.137 1 94.09 168 TRP A C 1
ATOM 1335 O O . TRP A 1 168 ? 9.114 -10.473 13.064 1 94.09 168 TRP A O 1
ATOM 1345 N N . GLU A 1 169 ? 11.243 -9.958 12.626 1 90.76 169 GLU A N 1
ATOM 1346 C CA . GLU A 1 169 ? 11.593 -11.304 12.183 1 90.76 169 GLU A CA 1
ATOM 1347 C C . GLU A 1 169 ? 12.008 -12.182 13.36 1 90.76 169 GLU A C 1
ATOM 1349 O O . GLU A 1 169 ? 12.796 -11.76 14.209 1 90.76 169 GLU A O 1
ATOM 1354 N N . ASN A 1 170 ? 11.288 -13.337 13.351 1 86.28 170 ASN A N 1
ATOM 1355 C CA . ASN A 1 170 ? 11.593 -14.266 14.434 1 86.28 170 ASN A CA 1
ATOM 1356 C C . ASN A 1 170 ? 12.771 -15.169 14.082 1 86.28 170 ASN A C 1
ATOM 1358 O O . ASN A 1 170 ? 12.891 -15.627 12.945 1 86.28 170 ASN A O 1
ATOM 1362 N N . ASP A 1 171 ? 13.847 -15.188 14.793 1 69.3 171 ASP A N 1
ATOM 1363 C CA . ASP A 1 171 ? 14.991 -16.082 14.639 1 69.3 171 ASP A CA 1
ATOM 1364 C C . ASP A 1 171 ? 14.567 -17.543 14.764 1 69.3 171 ASP A C 1
ATOM 1366 O O . ASP A 1 171 ? 13.755 -17.888 15.626 1 69.3 171 ASP A O 1
ATOM 1370 N N . SER A 1 172 ? 14.543 -18.278 13.61 1 55.64 172 SER A N 1
ATOM 1371 C CA . SER A 1 172 ? 14.421 -19.714 13.842 1 55.64 172 SER A CA 1
ATOM 1372 C C . SER A 1 172 ? 15.573 -20.236 14.694 1 55.64 172 SER A C 1
ATOM 1374 O O . SER A 1 172 ? 16.672 -19.68 14.669 1 55.64 172 SER A O 1
ATOM 1376 N N . MET B 1 1 ? 47.257 -74.41 5.593 1 36.22 1 MET B N 1
ATOM 1377 C CA . MET B 1 1 ? 45.998 -73.898 5.061 1 36.22 1 MET B CA 1
ATOM 1378 C C . MET B 1 1 ? 45.633 -72.568 5.71 1 36.22 1 MET B C 1
ATOM 1380 O O . MET B 1 1 ? 45.231 -72.53 6.874 1 36.22 1 MET B O 1
ATOM 1384 N N . ILE B 1 2 ? 46.418 -71.449 5.386 1 46.05 2 ILE B N 1
ATOM 1385 C CA . ILE B 1 2 ? 46.29 -70.053 5.792 1 46.05 2 ILE B CA 1
ATOM 1386 C C . ILE B 1 2 ? 44.965 -69.488 5.286 1 46.05 2 ILE B C 1
ATOM 1388 O O . ILE B 1 2 ? 44.72 -69.45 4.078 1 46.05 2 ILE B O 1
ATOM 1392 N N . ARG B 1 3 ? 43.839 -69.658 6.035 1 49.05 3 ARG B N 1
ATOM 1393 C CA . ARG B 1 3 ? 42.532 -69.074 5.752 1 49.05 3 ARG B CA 1
ATOM 1394 C C . ARG B 1 3 ? 42.632 -67.561 5.587 1 49.05 3 ARG B C 1
ATOM 1396 O O . ARG B 1 3 ? 43.121 -66.865 6.479 1 49.05 3 ARG B O 1
ATOM 1403 N N . SER B 1 4 ? 42.842 -67.031 4.33 1 50.94 4 SER B N 1
ATOM 1404 C CA . SER B 1 4 ? 42.76 -65.604 4.035 1 50.94 4 SER B CA 1
ATOM 1405 C C . SER B 1 4 ? 41.408 -65.031 4.449 1 50.94 4 SER B C 1
ATOM 1407 O O . SER B 1 4 ? 40.362 -65.525 4.024 1 50.94 4 SER B O 1
ATOM 1409 N N . GLY B 1 5 ? 41.267 -64.472 5.617 1 49.72 5 GLY B N 1
ATOM 1410 C CA . GLY B 1 5 ? 40.096 -63.751 6.09 1 49.72 5 GLY B CA 1
ATOM 1411 C C . GLY B 1 5 ? 39.758 -62.54 5.242 1 49.72 5 GLY B C 1
ATOM 1412 O O . GLY B 1 5 ? 40.598 -61.66 5.043 1 49.72 5 GLY B O 1
ATOM 1413 N N . ARG B 1 6 ? 38.943 -62.678 4.149 1 51.56 6 ARG B N 1
ATOM 1414 C CA . ARG B 1 6 ? 38.414 -61.56 3.374 1 51.56 6 ARG B CA 1
ATOM 1415 C C . ARG B 1 6 ? 37.744 -60.534 4.281 1 51.56 6 ARG B C 1
ATOM 1417 O O . ARG B 1 6 ? 36.833 -60.869 5.04 1 51.56 6 ARG B O 1
ATOM 1424 N N . PHE B 1 7 ? 38.454 -59.418 4.669 1 56.17 7 PHE B N 1
ATOM 1425 C CA . PHE B 1 7 ? 37.864 -58.259 5.329 1 56.17 7 PHE B CA 1
ATOM 1426 C C . PHE B 1 7 ? 36.864 -57.565 4.413 1 56.17 7 PHE B C 1
ATOM 1428 O O . PHE B 1 7 ? 37.217 -57.135 3.313 1 56.17 7 PHE B O 1
ATOM 1435 N N . LEU B 1 8 ? 35.587 -57.845 4.484 1 53.65 8 LEU B N 1
ATOM 1436 C CA . LEU B 1 8 ? 34.527 -57.099 3.815 1 53.65 8 LEU B CA 1
ATOM 1437 C C . LEU B 1 8 ? 34.526 -55.64 4.257 1 53.65 8 LEU B C 1
ATOM 1439 O O . LEU B 1 8 ? 34.354 -55.346 5.442 1 53.65 8 LEU B O 1
ATOM 1443 N N . ILE B 1 9 ? 35.106 -54.674 3.495 1 55.75 9 ILE B N 1
ATOM 1444 C CA . ILE B 1 9 ? 34.997 -53.232 3.688 1 55.75 9 ILE B CA 1
ATOM 1445 C C . ILE B 1 9 ? 33.569 -52.779 3.392 1 55.75 9 ILE B C 1
ATOM 1447 O O . ILE B 1 9 ? 33.091 -52.909 2.263 1 55.75 9 ILE B O 1
ATOM 1451 N N . ALA B 1 10 ? 32.747 -52.69 4.42 1 55.2 10 ALA B N 1
ATOM 1452 C CA . ALA B 1 10 ? 31.447 -52.037 4.294 1 55.2 10 ALA B CA 1
ATOM 1453 C C . ALA B 1 10 ? 31.606 -50.57 3.906 1 55.2 10 ALA B C 1
ATOM 1455 O O . ALA B 1 10 ? 32.188 -49.782 4.656 1 55.2 10 ALA B O 1
ATOM 1456 N N . LEU B 1 11 ? 31.556 -50.224 2.607 1 54.68 11 LEU B N 1
ATOM 1457 C CA . LEU B 1 11 ? 31.452 -48.84 2.159 1 54.68 11 LEU B CA 1
ATOM 1458 C C . LEU B 1 11 ? 30.2 -48.177 2.724 1 54.68 11 LEU B C 1
ATOM 1460 O O . LEU B 1 11 ? 29.08 -48.557 2.374 1 54.68 11 LEU B O 1
ATOM 1464 N N . LEU B 1 12 ? 30.287 -47.555 3.899 1 54.15 12 LEU B N 1
ATOM 1465 C CA . LEU B 1 12 ? 29.217 -46.692 4.389 1 54.15 12 LEU B CA 1
ATOM 1466 C C . LEU B 1 12 ? 28.955 -45.546 3.417 1 54.15 12 LEU B C 1
ATOM 1468 O O . LEU B 1 12 ? 29.797 -44.66 3.254 1 54.15 12 LEU B O 1
ATOM 1472 N N . VAL B 1 13 ? 28.083 -45.744 2.422 1 52.93 13 VAL B N 1
ATOM 1473 C CA . VAL B 1 13 ? 27.578 -44.631 1.624 1 52.93 13 VAL B CA 1
ATOM 1474 C C . VAL B 1 13 ? 26.96 -43.577 2.539 1 52.93 13 VAL B C 1
ATOM 1476 O O . VAL B 1 13 ? 25.901 -43.802 3.129 1 52.93 13 VAL B O 1
ATOM 1479 N N . TYR B 1 14 ? 27.758 -42.609 3.044 1 53.03 14 TYR B N 1
ATOM 1480 C CA . TYR B 1 14 ? 27.2 -41.41 3.659 1 53.03 14 TYR B CA 1
ATOM 1481 C C . TYR B 1 14 ? 26.254 -40.696 2.702 1 53.03 14 TYR B C 1
ATOM 1483 O O . TYR B 1 14 ? 26.695 -40.06 1.742 1 53.03 14 TYR B O 1
ATOM 1491 N N . LEU B 1 15 ? 25.047 -41.14 2.558 1 50.44 15 LEU B N 1
ATOM 1492 C CA . LEU B 1 15 ? 24.044 -40.285 1.931 1 50.44 15 LEU B CA 1
ATOM 1493 C C . LEU B 1 15 ? 23.982 -38.925 2.618 1 50.44 15 LEU B C 1
ATOM 1495 O O . LEU B 1 15 ? 23.404 -38.798 3.7 1 50.44 15 LEU B O 1
ATOM 1499 N N . GLY B 1 16 ? 24.885 -38.098 2.324 1 47.35 16 GLY B N 1
ATOM 1500 C CA . GLY B 1 16 ? 24.688 -36.712 2.718 1 47.35 16 GLY B CA 1
ATOM 1501 C C . GLY B 1 16 ? 23.295 -36.197 2.41 1 47.35 16 GLY B C 1
ATOM 1502 O O . GLY B 1 16 ? 22.937 -36.019 1.244 1 47.35 16 GLY B O 1
ATOM 1503 N N . VAL B 1 17 ? 22.358 -36.421 3.222 1 50 17 VAL B N 1
ATOM 1504 C CA . VAL B 1 17 ? 21.134 -35.633 3.119 1 50 17 VAL B CA 1
ATOM 1505 C C . VAL B 1 17 ? 21.48 -34.147 3.061 1 50 17 VAL B C 1
ATOM 1507 O O . VAL B 1 17 ? 21.997 -33.585 4.029 1 50 17 VAL B O 1
ATOM 1510 N N . SER B 1 18 ? 21.765 -33.617 1.893 1 46.24 18 SER B N 1
ATOM 1511 C CA . SER B 1 18 ? 21.776 -32.16 1.814 1 46.24 18 SER B CA 1
ATOM 1512 C C . SER B 1 18 ? 20.587 -31.558 2.556 1 46.24 18 SER B C 1
ATOM 1514 O O . SER B 1 18 ? 19.435 -31.796 2.189 1 46.24 18 SER B O 1
ATOM 1516 N N . CYS B 1 19 ? 20.662 -31.336 3.839 1 46.45 19 CYS B N 1
ATOM 1517 C CA . CYS B 1 19 ? 19.687 -30.479 4.504 1 46.45 19 CYS B CA 1
ATOM 1518 C C . CYS B 1 19 ? 19.324 -29.285 3.629 1 46.45 19 CYS B C 1
ATOM 1520 O O . CYS B 1 19 ? 20.172 -28.436 3.348 1 46.45 19 CYS B O 1
ATOM 1522 N N . VAL B 1 20 ? 18.468 -29.502 2.577 1 48.39 20 VAL B N 1
ATOM 1523 C CA . VAL B 1 20 ? 17.916 -28.299 1.962 1 48.39 20 VAL B CA 1
ATOM 1524 C C . VAL B 1 20 ? 17.631 -27.253 3.037 1 48.39 20 VAL B C 1
ATOM 1526 O O . VAL B 1 20 ? 16.837 -27.493 3.95 1 48.39 20 VAL B O 1
ATOM 1529 N N . ASP B 1 21 ? 18.564 -26.577 3.615 1 49.42 21 ASP B N 1
ATOM 1530 C CA . ASP B 1 21 ? 18.335 -25.413 4.466 1 49.42 21 ASP B CA 1
ATOM 1531 C C . ASP B 1 21 ? 17.067 -24.671 4.051 1 49.42 21 ASP B C 1
ATOM 1533 O O . ASP B 1 21 ? 17.076 -23.908 3.082 1 49.42 21 ASP B O 1
ATOM 1537 N N . SER B 1 22 ? 15.876 -25.268 4.138 1 59.7 22 SER B N 1
ATOM 1538 C CA . SER B 1 22 ? 14.603 -24.602 3.882 1 59.7 22 SER B CA 1
ATOM 1539 C C . SER B 1 22 ? 14.521 -23.267 4.613 1 59.7 22 SER B C 1
ATOM 1541 O O . SER B 1 22 ? 14.259 -23.227 5.817 1 59.7 22 SER B O 1
ATOM 1543 N N . THR B 1 23 ? 15.267 -22.153 4.2 1 81.32 23 THR B N 1
ATOM 1544 C CA . THR B 1 23 ? 15.317 -20.869 4.889 1 81.32 23 THR B CA 1
ATOM 1545 C C . THR B 1 23 ? 13.935 -20.223 4.93 1 81.32 23 THR B C 1
ATOM 1547 O O . THR B 1 23 ? 13.295 -20.048 3.891 1 81.32 23 THR B O 1
ATOM 1550 N N . THR B 1 24 ? 13.157 -20.519 5.929 1 90.69 24 THR B N 1
ATOM 1551 C CA . THR B 1 24 ? 11.885 -19.861 6.204 1 90.69 24 THR B CA 1
ATOM 1552 C C . THR B 1 24 ? 12.104 -18.56 6.971 1 90.69 24 THR B C 1
ATOM 1554 O O . THR B 1 24 ? 13.114 -18.403 7.661 1 90.69 24 THR B O 1
ATOM 1557 N N . LEU B 1 25 ? 11.334 -17.623 6.585 1 94.9 25 LEU B N 1
ATOM 1558 C CA . LEU B 1 25 ? 11.291 -16.363 7.32 1 94.9 25 LEU B CA 1
ATOM 1559 C C . LEU B 1 25 ? 10.021 -16.266 8.158 1 94.9 25 LEU B C 1
ATOM 1561 O O . LEU B 1 25 ? 8.916 -16.443 7.64 1 94.9 25 LEU B O 1
ATOM 1565 N N . SER B 1 26 ? 10.201 -16.136 9.475 1 96.24 26 SER B N 1
ATOM 1566 C CA . SER B 1 26 ? 9.072 -15.971 10.384 1 96.24 26 SER B CA 1
ATOM 1567 C C . SER B 1 26 ? 8.906 -14.514 10.801 1 96.24 26 SER B C 1
ATOM 1569 O O . SER B 1 26 ? 9.82 -13.919 11.375 1 96.24 26 SER B O 1
ATOM 1571 N N . VAL B 1 27 ? 7.728 -13.94 10.482 1 96.39 27 VAL B N 1
ATOM 1572 C CA . VAL B 1 27 ? 7.495 -12.529 10.771 1 96.39 27 VAL B CA 1
ATOM 1573 C C . VAL B 1 27 ? 6.31 -12.386 11.724 1 96.39 27 VAL B C 1
ATOM 1575 O O . VAL B 1 27 ? 5.251 -12.977 11.5 1 96.39 27 VAL B O 1
ATOM 1578 N N . THR B 1 28 ? 6.47 -11.63 12.811 1 96.89 28 THR B N 1
ATOM 1579 C CA . THR B 1 28 ? 5.388 -11.288 13.728 1 96.89 28 THR B CA 1
ATOM 1580 C C . THR B 1 28 ? 5.149 -9.781 13.743 1 96.89 28 THR B C 1
ATOM 1582 O O . THR B 1 28 ? 6.093 -8.998 13.869 1 96.89 28 THR B O 1
ATOM 1585 N N . CYS B 1 29 ? 3.983 -9.431 13.444 1 95.58 29 CYS B N 1
ATOM 1586 C CA . CYS B 1 29 ? 3.576 -8.034 13.548 1 95.58 29 CYS B CA 1
ATOM 1587 C C . CYS B 1 29 ? 2.664 -7.819 14.749 1 95.58 29 CYS B C 1
ATOM 1589 O O . CYS B 1 29 ? 1.943 -8.731 15.157 1 95.58 29 CYS B O 1
ATOM 1591 N N . ASP B 1 30 ? 2.76 -6.611 15.281 1 91.63 30 ASP B N 1
ATOM 1592 C CA . ASP B 1 30 ? 1.956 -6.277 16.453 1 91.63 30 ASP B CA 1
ATOM 1593 C C . ASP B 1 30 ? 0.483 -6.609 16.221 1 91.63 30 ASP B C 1
ATOM 1595 O O . ASP B 1 30 ? -0.109 -6.174 15.231 1 91.63 30 ASP B O 1
ATOM 1599 N N . GLY B 1 31 ? -0.04 -7.425 17.122 1 91.26 31 GLY B N 1
ATOM 1600 C CA . GLY B 1 31 ? -1.464 -7.716 17.107 1 91.26 31 GLY B CA 1
ATOM 1601 C C . GLY B 1 31 ? -1.835 -8.833 16.151 1 91.26 31 GLY B C 1
ATOM 1602 O O . GLY B 1 31 ? -3.018 -9.101 15.929 1 91.26 31 GLY B O 1
ATOM 1603 N N . ASN B 1 32 ? -0.868 -9.472 15.506 1 95.46 32 ASN B N 1
ATOM 1604 C CA . ASN B 1 32 ? -1.16 -10.513 14.526 1 95.46 32 ASN B CA 1
ATOM 1605 C C . ASN B 1 32 ? -0.347 -11.777 14.79 1 95.46 32 ASN B C 1
ATOM 1607 O O . ASN B 1 32 ? 0.692 -11.724 15.451 1 95.46 32 ASN B O 1
ATOM 1611 N N . PRO B 1 33 ? -0.86 -12.92 14.388 1 95.65 33 PRO B N 1
ATOM 1612 C CA . PRO B 1 33 ? -0.068 -14.147 14.503 1 95.65 33 PRO B CA 1
ATOM 1613 C C . PRO B 1 33 ? 1.191 -14.12 13.639 1 95.65 33 PRO B C 1
ATOM 1615 O O . PRO B 1 33 ? 1.265 -13.355 12.674 1 95.65 33 PRO B O 1
ATOM 1618 N N . THR B 1 34 ? 2.118 -14.961 14.034 1 97.46 34 THR B N 1
ATOM 1619 C CA . THR B 1 34 ? 3.331 -15.123 13.24 1 97.46 34 THR B CA 1
ATOM 1620 C C . THR B 1 34 ? 3.004 -15.695 11.864 1 97.46 34 THR B C 1
ATOM 1622 O O . THR B 1 34 ? 2.214 -16.634 11.748 1 97.46 34 THR B O 1
ATOM 1625 N N . GLN B 1 35 ? 3.527 -15.097 10.853 1 97.1 35 GLN B N 1
ATOM 1626 C CA . GLN B 1 35 ? 3.382 -15.578 9.483 1 97.1 35 GLN B CA 1
ATOM 1627 C C . GLN B 1 35 ? 4.687 -16.182 8.972 1 97.1 35 GLN B C 1
ATOM 1629 O O . GLN B 1 35 ? 5.749 -15.566 9.088 1 97.1 35 GLN B O 1
ATOM 1634 N N . GLU B 1 36 ? 4.577 -17.334 8.437 1 96.87 36 GLU B N 1
ATOM 1635 C CA . GLU B 1 36 ? 5.725 -17.999 7.828 1 96.87 36 GLU B CA 1
ATOM 1636 C C . GLU B 1 36 ? 5.809 -17.699 6.334 1 96.87 36 GLU B C 1
ATOM 1638 O O . GLU B 1 36 ? 4.816 -17.823 5.614 1 96.87 36 GLU B O 1
ATOM 1643 N N . TYR B 1 37 ? 6.971 -17.248 5.954 1 97.16 37 TYR B N 1
ATOM 1644 C CA . TYR B 1 37 ? 7.29 -17.037 4.547 1 97.16 37 TYR B CA 1
ATOM 1645 C C . TYR B 1 37 ? 8.208 -18.136 4.025 1 97.16 37 TYR B C 1
ATOM 1647 O O . TYR B 1 37 ? 9.115 -18.583 4.731 1 97.16 37 TYR B O 1
ATOM 1655 N N . PHE B 1 38 ? 8.008 -18.533 2.816 1 96.01 38 PHE B N 1
ATOM 1656 C CA . PHE B 1 38 ? 8.882 -19.517 2.188 1 96.01 38 PHE B CA 1
ATOM 1657 C C . PHE B 1 38 ? 9.767 -18.861 1.135 1 96.01 38 PHE B C 1
ATOM 1659 O O . PHE B 1 38 ? 9.334 -17.941 0.438 1 96.01 38 PHE B O 1
ATOM 1666 N N . ASN B 1 39 ? 10.913 -19.39 1.022 1 95.58 39 ASN B N 1
ATOM 1667 C CA . ASN B 1 39 ? 11.9 -18.811 0.117 1 95.58 39 ASN B CA 1
ATOM 1668 C C . ASN B 1 39 ? 11.758 -19.365 -1.298 1 95.58 39 ASN B C 1
ATOM 1670 O O . ASN B 1 39 ? 11.633 -20.577 -1.484 1 95.58 39 ASN B O 1
ATOM 1674 N N . ILE B 1 40 ? 11.64 -18.482 -2.241 1 95.55 40 ILE B N 1
ATOM 1675 C CA . ILE B 1 40 ? 11.759 -18.815 -3.656 1 95.55 40 ILE B CA 1
ATOM 1676 C C . ILE B 1 40 ? 12.731 -17.851 -4.333 1 95.55 40 ILE B C 1
ATOM 1678 O O . ILE B 1 40 ? 12.419 -16.673 -4.518 1 95.55 40 ILE B O 1
ATOM 1682 N N . GLY B 1 41 ? 13.85 -18.377 -4.688 1 92.19 41 GLY B N 1
ATOM 1683 C CA . GLY B 1 41 ? 14.862 -17.485 -5.233 1 92.19 41 GLY B CA 1
ATOM 1684 C C . GLY B 1 41 ? 15.394 -16.495 -4.214 1 92.19 41 GLY B C 1
ATOM 1685 O O . GLY B 1 41 ? 15.843 -16.887 -3.135 1 92.19 41 GLY B O 1
ATOM 1686 N N . SER B 1 42 ? 15.258 -15.252 -4.496 1 89.48 42 SER B N 1
ATOM 1687 C CA . SER B 1 42 ? 15.87 -14.243 -3.639 1 89.48 42 SER B CA 1
ATOM 1688 C C . SER B 1 42 ? 14.834 -13.583 -2.735 1 89.48 42 SER B C 1
ATOM 1690 O O . SER B 1 42 ? 15.166 -12.696 -1.946 1 89.48 42 SER B O 1
ATOM 1692 N N . LYS B 1 43 ? 13.591 -14.052 -2.82 1 94.83 43 LYS B N 1
ATOM 1693 C CA . LYS B 1 43 ? 12.526 -13.427 -2.041 1 94.83 43 LYS B CA 1
ATOM 1694 C C . LYS B 1 43 ? 11.779 -14.461 -1.204 1 94.83 43 LYS B C 1
ATOM 1696 O O . LYS B 1 43 ? 11.922 -15.666 -1.423 1 94.83 43 LYS B O 1
ATOM 1701 N N . PHE B 1 44 ? 11.126 -13.963 -0.217 1 96.75 44 PHE B N 1
ATOM 1702 C CA . PHE B 1 44 ? 10.248 -14.765 0.626 1 96.75 44 PHE B CA 1
ATOM 1703 C C . PHE B 1 44 ? 8.784 -14.463 0.325 1 96.75 44 PHE B C 1
ATOM 1705 O O . PHE B 1 44 ? 8.418 -13.307 0.101 1 96.75 44 PHE B O 1
ATOM 1712 N N . TYR B 1 45 ? 7.966 -15.524 0.337 1 98.17 45 TYR B N 1
ATOM 1713 C CA . TYR B 1 45 ? 6.574 -15.403 -0.082 1 98.17 45 TYR B CA 1
ATOM 1714 C C . TYR B 1 45 ? 5.65 -16.139 0.881 1 98.17 45 TYR B C 1
ATOM 1716 O O . TYR B 1 45 ? 6.084 -17.038 1.604 1 98.17 45 TYR B O 1
ATOM 1724 N N . PHE B 1 46 ? 4.4 -15.747 0.907 1 98.23 46 PHE B N 1
ATOM 1725 C CA . PHE B 1 46 ? 3.344 -16.616 1.413 1 98.23 46 PHE B CA 1
ATOM 1726 C C . PHE B 1 46 ? 2.053 -16.412 0.63 1 98.23 46 PHE B C 1
ATOM 1728 O O . PHE B 1 46 ? 1.881 -15.391 -0.038 1 98.23 46 PHE B O 1
ATOM 1735 N N . VAL B 1 47 ? 1.222 -17.416 0.62 1 98.75 47 VAL B N 1
ATOM 1736 C CA . VAL B 1 47 ? -0.093 -17.341 -0.008 1 98.75 47 VAL B CA 1
ATOM 1737 C C . VAL B 1 47 ? -1.174 -17.24 1.067 1 98.75 47 VAL B C 1
ATOM 1739 O O . VAL B 1 47 ? -1.2 -18.038 2.007 1 98.75 47 VAL B O 1
ATOM 1742 N N . TRP B 1 48 ? -1.997 -16.179 1.028 1 98.5 48 TRP B N 1
ATOM 1743 C CA . TRP B 1 48 ? -3.211 -16.104 1.835 1 98.5 48 TRP B CA 1
ATOM 1744 C C . TRP B 1 48 ? -4.36 -16.845 1.159 1 98.5 48 TRP B C 1
ATOM 1746 O O . TRP B 1 48 ? -4.784 -16.475 0.061 1 98.5 48 TRP B O 1
ATOM 1756 N N . HIS B 1 49 ? -4.99 -17.78 1.766 1 97.29 49 HIS B N 1
ATOM 1757 C CA . HIS B 1 49 ? -5.847 -18.759 1.108 1 97.29 49 HIS B CA 1
ATOM 1758 C C . HIS B 1 49 ? -7.264 -18.224 0.934 1 97.29 49 HIS B C 1
ATOM 1760 O O . HIS B 1 49 ? -7.971 -18.616 0.003 1 97.29 49 HIS B O 1
ATOM 1766 N N . ALA B 1 50 ? -7.694 -17.379 1.835 1 98.05 50 ALA B N 1
ATOM 1767 C CA . ALA B 1 50 ? -9.028 -16.807 1.671 1 98.05 50 ALA B CA 1
ATOM 1768 C C . ALA B 1 50 ? -9.091 -15.906 0.441 1 98.05 50 ALA B C 1
ATOM 1770 O O . ALA B 1 50 ? -8.147 -15.164 0.158 1 98.05 50 ALA B O 1
ATOM 1771 N N . ARG B 1 51 ? -10.158 -16.011 -0.312 1 98.78 51 ARG B N 1
ATOM 1772 C CA . ARG B 1 51 ? -10.354 -15.135 -1.463 1 98.78 51 ARG B CA 1
ATOM 1773 C C . ARG B 1 51 ? -10.883 -13.772 -1.03 1 98.78 51 ARG B C 1
ATOM 1775 O O . ARG B 1 51 ? -11.891 -13.687 -0.327 1 98.78 51 ARG B O 1
ATOM 1782 N N . VAL B 1 52 ? -10.246 -12.736 -1.443 1 98.78 52 VAL B N 1
ATOM 1783 C CA . VAL B 1 52 ? -10.599 -11.378 -1.043 1 98.78 52 VAL B CA 1
ATOM 1784 C C . VAL B 1 52 ? -10.44 -10.431 -2.23 1 98.78 52 VAL B C 1
ATOM 1786 O O . VAL B 1 52 ? -9.941 -10.827 -3.286 1 98.78 52 VAL B O 1
ATOM 1789 N N . THR B 1 53 ? -10.908 -9.183 -2.123 1 98.79 53 THR B N 1
ATOM 1790 C CA . THR B 1 53 ? -10.725 -8.166 -3.152 1 98.79 53 THR B CA 1
ATOM 1791 C C . THR B 1 53 ? -9.267 -7.72 -3.218 1 98.79 53 THR B C 1
ATOM 1793 O O . THR B 1 53 ? -8.472 -8.048 -2.335 1 98.79 53 THR B O 1
ATOM 1796 N N . TRP B 1 54 ? -8.924 -6.995 -4.223 1 98.87 54 TRP B N 1
ATOM 1797 C CA . TRP B 1 54 ? -7.543 -6.562 -4.414 1 98.87 54 TRP B CA 1
ATOM 1798 C C . TRP B 1 54 ? -7.089 -5.667 -3.266 1 98.87 54 TRP B C 1
ATOM 1800 O O . TRP B 1 54 ? -5.972 -5.81 -2.763 1 98.87 54 TRP B O 1
ATOM 1810 N N . MET B 1 55 ? -7.915 -4.733 -2.826 1 98.85 55 MET B N 1
ATOM 1811 C CA . MET B 1 55 ? -7.547 -3.85 -1.723 1 98.85 55 MET B CA 1
ATOM 1812 C C . MET B 1 55 ? -7.397 -4.635 -0.424 1 98.85 55 MET B C 1
ATOM 1814 O O . MET B 1 55 ? -6.464 -4.398 0.345 1 98.85 55 MET B O 1
ATOM 1818 N N . GLU B 1 56 ? -8.303 -5.532 -0.192 1 98.73 56 GLU B N 1
ATOM 1819 C CA . GLU B 1 56 ? -8.164 -6.374 0.992 1 98.73 56 GLU B CA 1
ATOM 1820 C C . GLU B 1 56 ? -6.882 -7.201 0.934 1 98.73 56 GLU B C 1
ATOM 1822 O O . GLU B 1 56 ? -6.251 -7.45 1.963 1 98.73 56 GLU B O 1
ATOM 1827 N N . ALA B 1 57 ? -6.554 -7.64 -0.255 1 98.92 57 ALA B N 1
ATOM 1828 C CA . ALA B 1 57 ? -5.301 -8.368 -0.432 1 98.92 57 ALA B CA 1
ATOM 1829 C C . ALA B 1 57 ? -4.109 -7.523 0.009 1 98.92 57 ALA B C 1
ATOM 1831 O O . ALA B 1 57 ? -3.21 -8.017 0.693 1 98.92 57 ALA B O 1
ATOM 1832 N N . ALA B 1 58 ? -4.115 -6.258 -0.404 1 98.73 58 ALA B N 1
ATOM 1833 C CA . ALA B 1 58 ? -3.061 -5.341 0.022 1 98.73 58 ALA B CA 1
ATOM 1834 C C . ALA B 1 58 ? -3.018 -5.223 1.543 1 98.73 58 ALA B C 1
ATOM 1836 O O . ALA B 1 58 ? -1.94 -5.235 2.142 1 98.73 58 ALA B O 1
ATOM 1837 N N . HIS B 1 59 ? -4.154 -5.151 2.18 1 98.22 59 HIS B N 1
ATOM 1838 C CA . HIS B 1 59 ? -4.226 -5.046 3.633 1 98.22 59 HIS B CA 1
ATOM 1839 C C . HIS B 1 59 ? -3.682 -6.303 4.303 1 98.22 59 HIS B C 1
ATOM 1841 O O . HIS B 1 59 ? -2.944 -6.217 5.288 1 98.22 59 HIS B O 1
ATOM 1847 N N . VAL B 1 60 ? -4.051 -7.428 3.756 1 98.3 60 VAL B N 1
ATOM 1848 C CA . VAL B 1 60 ? -3.633 -8.705 4.327 1 98.3 60 VAL B CA 1
ATOM 1849 C C . VAL B 1 60 ? -2.109 -8.797 4.326 1 98.3 60 VAL B C 1
ATOM 1851 O O . VAL B 1 60 ? -1.501 -9.148 5.34 1 98.3 60 VAL B O 1
ATOM 1854 N N . CYS B 1 61 ? -1.509 -8.494 3.201 1 98.29 61 CYS B N 1
ATOM 1855 C CA . CYS B 1 61 ? -0.056 -8.588 3.117 1 98.29 61 CYS B CA 1
ATOM 1856 C C . CYS B 1 61 ? 0.611 -7.624 4.091 1 98.29 61 CYS B C 1
ATOM 1858 O O . CYS B 1 61 ? 1.55 -7.997 4.796 1 98.29 61 CYS B O 1
ATOM 1860 N N . ARG B 1 62 ? 0.09 -6.423 4.174 1 97.09 62 ARG B N 1
ATOM 1861 C CA . ARG B 1 62 ? 0.662 -5.44 5.089 1 97.09 62 ARG B CA 1
ATOM 1862 C C . ARG B 1 62 ? 0.513 -5.889 6.538 1 97.09 62 ARG B C 1
ATOM 1864 O O . ARG B 1 62 ? 1.446 -5.755 7.334 1 97.09 62 ARG B O 1
ATOM 1871 N N . ARG B 1 63 ? -0.62 -6.403 6.82 1 96.73 63 ARG B N 1
ATOM 1872 C CA . ARG B 1 63 ? -0.914 -6.87 8.171 1 96.73 63 ARG B CA 1
ATOM 1873 C C . ARG B 1 63 ? 0.086 -7.934 8.612 1 96.73 63 ARG B C 1
ATOM 1875 O O . ARG B 1 63 ? 0.459 -7.994 9.785 1 96.73 63 ARG B O 1
ATOM 1882 N N . MET B 1 64 ? 0.574 -8.661 7.679 1 96.89 64 MET B N 1
ATOM 1883 C CA . MET B 1 64 ? 1.444 -9.794 7.979 1 96.89 64 MET B CA 1
ATOM 1884 C C . MET B 1 64 ? 2.906 -9.437 7.735 1 96.89 64 MET B C 1
ATOM 1886 O O . MET B 1 64 ? 3.76 -10.322 7.65 1 96.89 64 MET B O 1
ATOM 1890 N N . GLY B 1 65 ? 3.216 -8.162 7.54 1 95.21 65 GLY B N 1
ATOM 1891 C CA . GLY B 1 65 ? 4.596 -7.709 7.471 1 95.21 65 GLY B CA 1
ATOM 1892 C C . GLY B 1 65 ? 5.186 -7.801 6.076 1 95.21 65 GLY B C 1
ATOM 1893 O O . GLY B 1 65 ? 6.406 -7.865 5.915 1 95.21 65 GLY B O 1
ATOM 1894 N N . GLY B 1 66 ? 4.35 -7.826 5.095 1 96.71 66 GLY B N 1
ATOM 1895 C CA . GLY B 1 66 ? 4.788 -7.917 3.711 1 96.71 66 GLY B CA 1
ATOM 1896 C C . GLY B 1 66 ? 4.05 -6.966 2.788 1 96.71 66 GLY B C 1
ATOM 1897 O O . GLY B 1 66 ? 3.491 -5.964 3.238 1 96.71 66 GLY B O 1
ATOM 1898 N N . ASP B 1 67 ? 4.12 -7.253 1.461 1 97.67 67 ASP B N 1
ATOM 1899 C CA . ASP B 1 67 ? 3.474 -6.512 0.381 1 97.67 67 ASP B CA 1
ATOM 1900 C C . ASP B 1 67 ? 2.922 -7.46 -0.681 1 97.67 67 ASP B C 1
ATOM 1902 O O . ASP B 1 67 ? 3.36 -8.608 -0.784 1 97.67 67 ASP B O 1
ATOM 1906 N N . LEU B 1 68 ? 1.971 -6.957 -1.421 1 98.61 68 LEU B N 1
ATOM 1907 C CA . LEU B 1 68 ? 1.614 -7.694 -2.628 1 98.61 68 LEU B CA 1
ATOM 1908 C C . LEU B 1 68 ? 2.831 -7.885 -3.528 1 98.61 68 LEU B C 1
ATOM 1910 O O . LEU B 1 68 ? 3.65 -6.974 -3.673 1 98.61 68 LEU B O 1
ATOM 1914 N N . VAL B 1 69 ? 2.876 -8.95 -4.158 1 98.66 69 VAL B N 1
ATOM 1915 C CA . VAL B 1 69 ? 4.078 -9.349 -4.882 1 98.66 69 VAL B CA 1
ATOM 1916 C C . VAL B 1 69 ? 4.255 -8.468 -6.116 1 98.66 69 VAL B C 1
ATOM 1918 O O . VAL B 1 69 ? 3.275 -8.079 -6.754 1 98.66 69 VAL B O 1
ATOM 1921 N N . VAL B 1 70 ? 5.448 -8.194 -6.439 1 98.03 70 VAL B N 1
ATOM 1922 C CA . VAL B 1 70 ? 5.883 -7.603 -7.7 1 98.03 70 VAL B CA 1
ATOM 1923 C C . VAL B 1 70 ? 7.034 -8.42 -8.284 1 98.03 70 VAL B C 1
ATOM 1925 O O . VAL B 1 70 ? 7.992 -8.746 -7.579 1 98.03 70 VAL B O 1
ATOM 1928 N N . PHE B 1 71 ? 6.957 -8.815 -9.522 1 98 71 PHE B N 1
ATOM 1929 C CA . PHE B 1 71 ? 8.011 -9.582 -10.176 1 98 71 PHE B CA 1
ATOM 1930 C C . PHE B 1 71 ? 8.968 -8.66 -10.923 1 98 71 PHE B C 1
ATOM 1932 O O . PHE B 1 71 ? 8.535 -7.731 -11.607 1 98 71 PHE B O 1
ATOM 1939 N N . GLU B 1 72 ? 10.193 -8.988 -10.843 1 96.21 72 GLU B N 1
ATOM 1940 C CA . GLU B 1 72 ? 11.206 -8.125 -11.444 1 96.21 72 GLU B CA 1
ATOM 1941 C C . GLU B 1 72 ? 11.787 -8.755 -12.707 1 96.21 72 GLU B C 1
ATOM 1943 O O . GLU B 1 72 ? 12.488 -8.089 -13.472 1 96.21 72 GLU B O 1
ATOM 1948 N N . SER B 1 73 ? 11.485 -10.031 -12.931 1 97.72 73 SER B N 1
ATOM 1949 C CA . SER B 1 73 ? 12.0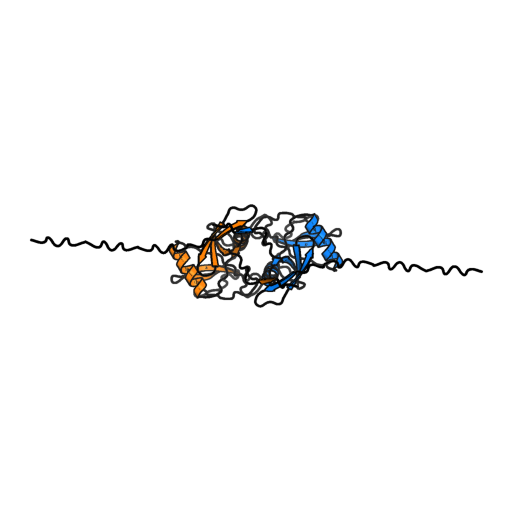33 -10.713 -14.099 1 97.72 73 SER B CA 1
ATOM 1950 C C . SER B 1 73 ? 11.212 -11.948 -14.454 1 97.72 73 SER B C 1
ATOM 1952 O O . SER B 1 73 ? 10.423 -12.43 -13.639 1 97.72 73 SER B O 1
ATOM 1954 N N . ALA B 1 74 ? 11.441 -12.449 -15.669 1 98.02 74 ALA B N 1
ATOM 1955 C CA . ALA B 1 74 ? 10.803 -13.686 -16.11 1 98.02 74 ALA B CA 1
ATOM 1956 C C . ALA B 1 74 ? 11.245 -14.868 -15.252 1 98.02 74 ALA B C 1
ATOM 1958 O O . ALA B 1 74 ? 10.43 -15.72 -14.891 1 98.02 74 ALA B O 1
ATOM 1959 N N . SER B 1 75 ? 12.539 -14.902 -14.942 1 98.19 75 SER B N 1
ATOM 1960 C CA . SER B 1 75 ? 13.088 -15.982 -14.129 1 98.19 75 SER B CA 1
ATOM 1961 C C . SER B 1 75 ? 12.397 -16.059 -12.772 1 98.19 75 SER B C 1
ATOM 1963 O O . SER B 1 75 ? 12.035 -17.146 -12.315 1 98.19 75 SER B O 1
ATOM 1965 N N . GLU B 1 76 ? 12.181 -14.949 -12.159 1 97.96 76 GLU B N 1
ATOM 1966 C CA . GLU B 1 76 ? 11.507 -14.904 -10.864 1 97.96 76 GLU B CA 1
ATOM 1967 C C . GLU B 1 76 ? 10.082 -15.442 -10.966 1 97.96 76 GLU B C 1
ATOM 1969 O O . GLU B 1 76 ? 9.683 -16.309 -10.185 1 97.96 76 GLU B O 1
ATOM 1974 N N . LEU B 1 77 ? 9.281 -14.953 -11.949 1 98.58 77 LEU B N 1
ATOM 1975 C CA . LEU B 1 77 ? 7.9 -15.393 -12.114 1 98.58 77 LEU B CA 1
ATOM 1976 C C . LEU B 1 77 ? 7.837 -16.89 -12.4 1 98.58 77 LEU B C 1
ATOM 1978 O O . LEU B 1 77 ? 6.981 -17.594 -11.861 1 98.58 77 LEU B O 1
ATOM 1982 N N . HIS B 1 78 ? 8.749 -17.407 -13.201 1 98.42 78 HIS B N 1
ATOM 1983 C CA . HIS B 1 78 ? 8.733 -18.821 -13.557 1 98.42 78 HIS B CA 1
ATOM 1984 C C . HIS B 1 78 ? 9.089 -19.695 -12.36 1 98.42 78 HIS B C 1
ATOM 1986 O O . HIS B 1 78 ? 8.52 -20.775 -12.183 1 98.42 78 HIS B O 1
ATOM 1992 N N . GLN B 1 79 ? 10.079 -19.226 -11.542 1 98.41 79 GLN B N 1
ATOM 1993 C CA . GLN B 1 79 ? 10.423 -19.968 -10.334 1 98.41 79 GLN B CA 1
ATOM 1994 C C . GLN B 1 79 ? 9.241 -20.03 -9.371 1 98.41 79 GLN B C 1
ATOM 1996 O O . GLN B 1 79 ? 8.934 -21.092 -8.824 1 98.41 79 GLN B O 1
ATOM 2001 N N . VAL B 1 80 ? 8.591 -18.917 -9.194 1 98.54 80 VAL B N 1
ATOM 2002 C CA . VAL B 1 80 ? 7.432 -18.857 -8.31 1 98.54 80 VAL B CA 1
ATOM 2003 C C . VAL B 1 80 ? 6.303 -19.713 -8.879 1 98.54 80 VAL B C 1
ATOM 2005 O O . VAL B 1 80 ? 5.638 -20.445 -8.142 1 98.54 80 VAL B O 1
ATOM 2008 N N . SER B 1 81 ? 6.096 -19.664 -10.213 1 98.71 81 SER B N 1
ATOM 2009 C CA . SER B 1 81 ? 5.072 -20.448 -10.896 1 98.71 81 SER B CA 1
ATOM 2010 C C . SER B 1 81 ? 5.267 -21.942 -10.654 1 98.71 81 SER B C 1
ATOM 2012 O O . SER B 1 81 ? 4.333 -22.638 -10.253 1 98.71 81 SER B O 1
ATOM 2014 N N . ARG B 1 82 ? 6.479 -22.394 -10.883 1 98.28 82 ARG B N 1
ATOM 2015 C CA . ARG B 1 82 ? 6.779 -23.811 -10.702 1 98.28 82 ARG B CA 1
ATOM 2016 C C . ARG B 1 82 ? 6.53 -24.243 -9.26 1 98.28 82 ARG B C 1
ATOM 2018 O O . ARG B 1 82 ? 5.926 -25.29 -9.016 1 98.28 82 ARG B O 1
ATOM 2025 N N . TYR B 1 83 ? 7.011 -23.435 -8.333 1 98.06 83 TYR B N 1
ATOM 2026 C CA . TYR B 1 83 ? 6.83 -23.751 -6.921 1 98.06 83 TYR B CA 1
ATOM 2027 C C . TYR B 1 83 ? 5.35 -23.834 -6.566 1 98.06 83 TYR B C 1
ATOM 2029 O O . TYR B 1 83 ? 4.902 -24.816 -5.969 1 98.06 83 TYR B O 1
ATOM 2037 N N . LEU B 1 84 ? 4.533 -22.829 -6.961 1 98.3 84 LEU B N 1
ATOM 2038 C CA . LEU B 1 84 ? 3.125 -22.76 -6.586 1 98.3 84 LEU B CA 1
ATOM 2039 C C . LEU B 1 84 ? 2.341 -23.91 -7.209 1 98.3 84 LEU B C 1
ATOM 2041 O O . LEU B 1 84 ? 1.474 -24.5 -6.56 1 98.3 84 LEU B O 1
ATOM 2045 N N . ILE B 1 85 ? 2.614 -24.22 -8.468 1 98.5 85 ILE B N 1
ATOM 2046 C CA . ILE B 1 85 ? 1.937 -25.332 -9.126 1 98.5 85 ILE B CA 1
ATOM 2047 C C . ILE B 1 85 ? 2.249 -26.634 -8.391 1 98.5 85 ILE B C 1
ATOM 2049 O O . ILE B 1 85 ? 1.354 -27.447 -8.149 1 98.5 85 ILE B O 1
ATOM 2053 N N . SER B 1 86 ? 3.554 -26.856 -7.963 1 97.89 86 SER B N 1
ATOM 2054 C CA . SER B 1 86 ? 3.954 -28.053 -7.231 1 97.89 86 SER B CA 1
ATOM 2055 C C . SER B 1 86 ? 3.248 -28.138 -5.882 1 97.89 86 SER B C 1
ATOM 2057 O O . SER B 1 86 ? 3.088 -29.227 -5.326 1 97.89 86 SER B O 1
ATOM 2059 N N . GLN B 1 87 ? 2.844 -26.991 -5.342 1 97.15 87 GLN B N 1
ATOM 2060 C CA . GLN B 1 87 ? 2.173 -26.944 -4.047 1 97.15 87 GLN B CA 1
ATOM 2061 C C . GLN B 1 87 ? 0.66 -27.062 -4.207 1 97.15 87 GLN B C 1
ATOM 2063 O O . GLN B 1 87 ? -0.083 -26.956 -3.229 1 97.15 87 GLN B O 1
ATOM 2068 N N . GLY B 1 88 ? 0.133 -27.177 -5.45 1 97.45 88 GLY B N 1
ATOM 2069 C CA . GLY B 1 88 ? -1.279 -27.443 -5.677 1 97.45 88 GLY B CA 1
ATOM 2070 C C . GLY B 1 88 ? -2.078 -26.194 -5.996 1 97.45 88 GLY B C 1
ATOM 2071 O O . GLY B 1 88 ? -3.304 -26.186 -5.868 1 97.45 88 GLY B O 1
ATOM 2072 N N . TYR B 1 89 ? -1.435 -25.069 -6.461 1 97.92 89 TYR B N 1
ATOM 2073 C CA . TYR B 1 89 ? -2.141 -23.816 -6.705 1 97.92 89 TYR B CA 1
ATOM 2074 C C . TYR B 1 89 ? -2.455 -23.646 -8.186 1 97.92 89 TYR B C 1
ATOM 2076 O O . TYR B 1 89 ? -2.713 -22.533 -8.649 1 97.92 89 TYR B O 1
ATOM 2084 N N . GLN B 1 90 ? -2.439 -24.707 -8.942 1 97.68 90 GLN B N 1
ATOM 2085 C CA . GLN B 1 90 ? -2.57 -24.623 -10.393 1 97.68 90 GLN B CA 1
ATOM 2086 C C . GLN B 1 90 ? -3.926 -24.045 -10.79 1 97.68 90 GLN B C 1
ATOM 2088 O O . GLN B 1 90 ? -4.067 -23.464 -11.868 1 97.68 90 GLN B O 1
ATOM 2093 N N . ASN B 1 91 ? -4.956 -24.141 -9.956 1 98.09 91 ASN B N 1
ATOM 2094 C CA . ASN B 1 91 ? -6.281 -23.63 -10.288 1 98.09 91 ASN B CA 1
ATOM 2095 C C . ASN B 1 91 ? -6.582 -22.329 -9.549 1 98.09 91 ASN B C 1
ATOM 2097 O O . ASN B 1 91 ? -7.706 -21.826 -9.601 1 98.09 91 ASN B O 1
ATOM 2101 N N . ALA B 1 92 ? -5.639 -21.793 -8.875 1 98.49 92 ALA B N 1
ATOM 2102 C CA . ALA B 1 92 ? -5.847 -20.593 -8.069 1 98.49 92 ALA B CA 1
ATOM 2103 C C . ALA B 1 92 ? -5.65 -19.331 -8.903 1 98.49 92 ALA B C 1
ATOM 2105 O O . ALA B 1 92 ? -4.895 -19.335 -9.878 1 98.49 92 ALA B O 1
ATOM 2106 N N . TRP B 1 93 ? -6.386 -18.334 -8.612 1 98.88 93 TRP B N 1
ATOM 2107 C CA . TRP B 1 93 ? -6.081 -16.961 -9 1 98.88 93 TRP B CA 1
ATOM 2108 C C . TRP B 1 93 ? -5.46 -16.192 -7.838 1 98.88 93 TRP B C 1
ATOM 2110 O O . TRP B 1 93 ? -5.908 -16.313 -6.696 1 98.88 93 TRP B O 1
ATOM 2120 N N . LEU B 1 94 ? -4.339 -15.493 -8.11 1 98.96 94 LEU B N 1
ATOM 2121 C CA . LEU B 1 94 ? -3.596 -14.827 -7.045 1 98.96 94 LEU B CA 1
ATOM 2122 C C . LEU B 1 94 ? -3.402 -13.348 -7.361 1 98.96 94 LEU B C 1
ATOM 2124 O O . LEU B 1 94 ? -2.819 -12.999 -8.39 1 98.96 94 LEU B O 1
ATOM 2128 N N . TRP B 1 95 ? -3.881 -12.481 -6.469 1 98.96 95 TRP B N 1
ATOM 2129 C CA . TRP B 1 95 ? -3.655 -11.048 -6.626 1 98.96 95 TRP B CA 1
ATOM 2130 C C . TRP B 1 95 ? -2.168 -10.719 -6.548 1 98.96 95 TRP B C 1
ATOM 2132 O O . TRP B 1 95 ? -1.441 -11.293 -5.733 1 98.96 95 TRP B O 1
ATOM 2142 N N . THR B 1 96 ? -1.688 -9.794 -7.369 1 98.93 96 THR B N 1
ATOM 2143 C CA . THR B 1 96 ? -0.371 -9.17 -7.309 1 98.93 96 THR B CA 1
ATOM 2144 C C . THR B 1 96 ? -0.496 -7.663 -7.103 1 98.93 96 THR B C 1
ATOM 2146 O O . THR B 1 96 ? -1.605 -7.136 -6.994 1 98.93 96 THR B O 1
ATOM 2149 N N . SER B 1 97 ? 0.559 -7.006 -7.098 1 98.64 97 SER B N 1
ATOM 2150 C CA . SER B 1 97 ? 0.599 -5.61 -6.674 1 98.64 97 SER B CA 1
ATOM 2151 C C . SER B 1 97 ? 0.148 -4.679 -7.794 1 98.64 97 SER B C 1
ATOM 2153 O O . SER B 1 97 ? -0.175 -3.515 -7.549 1 98.64 97 SER B O 1
ATOM 2155 N N . GLY B 1 98 ? 0.145 -5.086 -8.982 1 98.78 98 GLY B N 1
ATOM 2156 C CA . GLY B 1 98 ? -0.089 -4.226 -10.131 1 98.78 98 GLY B CA 1
ATOM 2157 C C . GLY B 1 98 ? -1.516 -3.717 -10.214 1 98.78 98 GLY B C 1
ATOM 2158 O O . GLY B 1 98 ? -2.464 -4.469 -9.978 1 98.78 98 GLY B O 1
ATOM 2159 N N . ASN B 1 99 ? -1.664 -2.46 -10.539 1 98.81 99 ASN B N 1
ATOM 2160 C CA . ASN B 1 99 ? -2.973 -1.85 -10.744 1 98.81 99 ASN B CA 1
ATOM 2161 C C . ASN B 1 99 ? -2.893 -0.651 -11.684 1 98.81 99 ASN B C 1
ATOM 2163 O O . ASN B 1 99 ? -1.821 -0.07 -11.865 1 98.81 99 ASN B O 1
ATOM 2167 N N . ALA B 1 100 ? -3.914 -0.329 -12.301 1 98.43 100 ALA 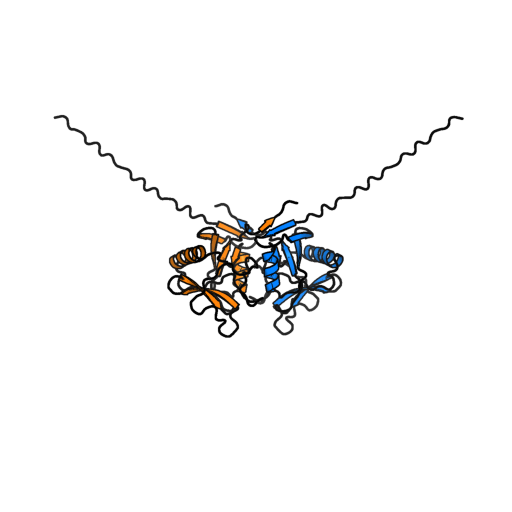B N 1
ATOM 2168 C CA . ALA B 1 100 ? -4.04 0.853 -13.15 1 98.43 100 ALA B CA 1
ATOM 2169 C C . ALA B 1 100 ? -5.138 1.781 -12.638 1 98.43 100 ALA B C 1
ATOM 2171 O O . ALA B 1 100 ? -5.916 2.325 -13.426 1 98.43 100 ALA B O 1
ATOM 2172 N N . LEU B 1 101 ? -5.207 1.934 -11.362 1 97.38 101 LEU B N 1
ATOM 2173 C CA . LEU B 1 101 ? -6.276 2.688 -10.718 1 97.38 101 LEU B CA 1
ATOM 2174 C C . LEU B 1 101 ? -5.988 4.185 -10.762 1 97.38 101 LEU B C 1
ATOM 2176 O O . LEU B 1 101 ? -6.891 5.002 -10.567 1 97.38 101 LEU B O 1
ATOM 2180 N N . SER B 1 102 ? -4.732 4.529 -10.921 1 94.3 102 SER B N 1
ATOM 2181 C CA . SER B 1 102 ? -4.359 5.939 -10.879 1 94.3 102 SER B CA 1
ATOM 2182 C C . SER B 1 102 ? -3.917 6.434 -12.252 1 94.3 102 SER B C 1
ATOM 2184 O O . SER B 1 102 ? -3.735 7.637 -12.454 1 94.3 102 SER B O 1
ATOM 2186 N N . SER B 1 103 ? -3.735 5.543 -13.125 1 89.23 103 SER B N 1
ATOM 2187 C CA . SER B 1 103 ? -3.19 5.877 -14.437 1 89.23 103 SER B CA 1
ATOM 2188 C C . SER B 1 103 ? -3.595 4.844 -15.483 1 89.23 103 SER B C 1
ATOM 2190 O O . SER B 1 103 ? -4.304 3.884 -15.174 1 89.23 103 SER B O 1
ATOM 2192 N N . ASP B 1 104 ? -3.139 5.142 -16.669 1 90.39 104 ASP B N 1
ATOM 2193 C CA . ASP B 1 104 ? -3.4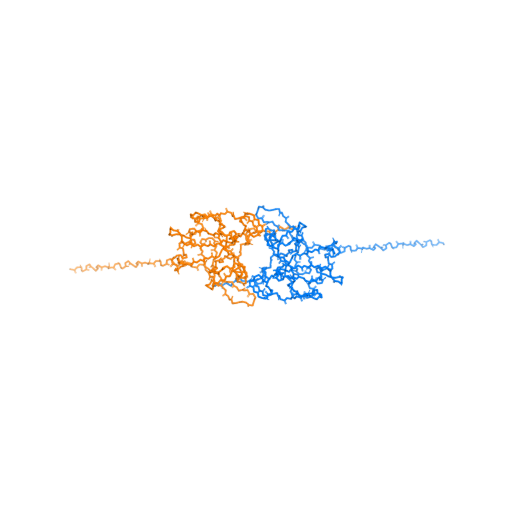05 4.214 -17.763 1 90.39 104 ASP B CA 1
ATOM 2194 C C . ASP B 1 104 ? -2.332 3.13 -17.837 1 90.39 104 ASP B C 1
ATOM 2196 O O . ASP B 1 104 ? -2.414 2.223 -18.668 1 90.39 104 ASP B O 1
ATOM 2200 N N . HIS B 1 105 ? -1.405 3.242 -16.982 1 95.69 105 HIS B N 1
ATOM 2201 C CA . HIS B 1 105 ? -0.368 2.219 -16.911 1 95.69 105 HIS B CA 1
ATOM 2202 C C . HIS B 1 105 ? -0.441 1.451 -15.595 1 95.69 105 HIS B C 1
ATOM 2204 O O . HIS B 1 105 ? -1.03 1.931 -14.624 1 95.69 105 HIS B O 1
ATOM 2210 N N . PHE B 1 106 ? 0.114 0.271 -15.71 1 98.42 106 PHE B N 1
ATOM 2211 C CA . PHE B 1 106 ? 0.093 -0.544 -14.501 1 98.42 106 PHE B CA 1
ATOM 2212 C C . PHE B 1 106 ? 1.246 -0.171 -13.577 1 98.42 106 PHE B C 1
ATOM 2214 O O . PHE B 1 106 ? 2.406 -0.159 -13.996 1 98.42 106 PHE B O 1
ATOM 2221 N N . THR B 1 107 ? 0.892 0.114 -12.375 1 98.4 107 THR B N 1
ATOM 2222 C CA . THR B 1 107 ? 1.814 0.529 -11.324 1 98.4 107 THR B CA 1
ATOM 2223 C C . THR B 1 107 ? 1.757 -0.436 -10.143 1 98.4 107 THR B C 1
ATOM 2225 O O . THR B 1 107 ? 0.693 -0.971 -9.823 1 98.4 107 THR B O 1
ATOM 2228 N N . SER B 1 108 ? 2.89 -0.673 -9.533 1 97.87 108 SER B N 1
ATOM 2229 C CA . SER B 1 108 ? 2.964 -1.531 -8.355 1 97.87 108 SER B CA 1
ATOM 2230 C C . SER B 1 108 ? 2.669 -0.747 -7.081 1 97.87 108 SER B C 1
ATOM 2232 O O . SER B 1 108 ? 3.304 0.276 -6.815 1 97.87 108 SER B O 1
ATOM 2234 N N . LEU B 1 109 ? 1.722 -1.229 -6.322 1 97.97 109 LEU B N 1
ATOM 2235 C CA . LEU B 1 109 ? 1.461 -0.645 -5.011 1 97.97 109 LEU B CA 1
ATOM 2236 C C . LEU B 1 109 ? 2.642 -0.866 -4.072 1 97.97 109 LEU B C 1
ATOM 2238 O O . LEU B 1 109 ? 2.854 -0.086 -3.14 1 97.97 109 LEU B O 1
ATOM 2242 N N . THR B 1 110 ? 3.411 -1.894 -4.288 1 97.09 110 THR B N 1
ATOM 2243 C CA . THR B 1 110 ? 4.531 -2.299 -3.447 1 97.09 110 THR B CA 1
ATOM 2244 C C . THR B 1 110 ? 5.686 -1.31 -3.571 1 97.09 110 THR B C 1
ATOM 2246 O O . THR B 1 110 ? 6.308 -0.945 -2.571 1 97.09 110 THR B O 1
ATOM 2249 N N . THR B 1 111 ? 5.967 -0.808 -4.774 1 96.39 111 THR B N 1
ATOM 2250 C CA . THR B 1 111 ? 7.13 0.049 -4.978 1 96.39 111 THR B CA 1
ATOM 2251 C C . THR B 1 111 ? 6.699 1.474 -5.315 1 96.39 111 THR B C 1
ATOM 2253 O O . THR B 1 111 ? 7.503 2.406 -5.238 1 96.39 111 THR B O 1
ATOM 2256 N N . GLY B 1 112 ? 5.421 1.595 -5.743 1 96.31 112 GLY B N 1
ATOM 2257 C CA . GLY B 1 112 ? 4.95 2.879 -6.239 1 96.31 112 GLY B CA 1
ATOM 2258 C C . GLY B 1 112 ? 5.419 3.181 -7.65 1 96.31 112 GLY B C 1
ATOM 2259 O O . GLY B 1 112 ? 5.198 4.281 -8.161 1 96.31 112 GLY B O 1
ATOM 2260 N N . MET B 1 113 ? 6.096 2.264 -8.285 1 96.45 113 MET B N 1
ATOM 2261 C CA . MET B 1 113 ? 6.661 2.444 -9.619 1 96.45 113 MET B CA 1
ATOM 2262 C C . MET B 1 113 ? 5.912 1.6 -10.645 1 96.45 113 MET B C 1
ATOM 2264 O O . MET B 1 113 ? 5.199 0.663 -10.283 1 96.45 113 MET B O 1
ATOM 2268 N N . ARG B 1 114 ? 6.081 2.004 -11.883 1 96.79 114 ARG B N 1
ATOM 2269 C CA . ARG B 1 114 ? 5.562 1.152 -12.948 1 96.79 114 ARG B CA 1
ATOM 2270 C C . ARG B 1 114 ? 6.061 -0.281 -12.795 1 96.79 114 ARG B C 1
ATOM 2272 O O . ARG B 1 114 ? 7.183 -0.508 -12.337 1 96.79 114 ARG B O 1
ATOM 2279 N N . LEU B 1 115 ? 5.24 -1.222 -13.162 1 97.87 115 LEU B N 1
ATOM 2280 C CA . LEU B 1 115 ? 5.694 -2.607 -13.109 1 97.87 115 LEU B CA 1
ATOM 2281 C C . LEU B 1 115 ? 6.985 -2.786 -13.901 1 97.87 115 LEU B C 1
ATOM 2283 O O . LEU B 1 115 ? 7.045 -2.445 -15.084 1 97.87 115 LEU B O 1
ATOM 2287 N N . PRO B 1 116 ? 7.983 -3.344 -13.254 1 96.3 116 PRO B N 1
ATOM 2288 C CA . PRO B 1 116 ? 9.263 -3.495 -13.949 1 96.3 116 PRO B CA 1
ATOM 2289 C C . PRO B 1 116 ? 9.256 -4.64 -14.959 1 96.3 116 PRO B C 1
ATOM 2291 O O . PRO B 1 116 ? 10.105 -4.685 -15.853 1 96.3 116 PRO B O 1
ATOM 2294 N N . PHE B 1 117 ? 8.428 -5.564 -14.768 1 98.23 117 PHE B N 1
ATOM 2295 C CA . PHE B 1 117 ? 8.291 -6.728 -15.637 1 98.23 117 PHE B CA 1
ATOM 2296 C C . PHE B 1 117 ? 6.843 -7.2 -15.685 1 98.23 117 PHE B C 1
ATOM 2298 O O . PHE B 1 117 ? 6.15 -7.198 -14.666 1 98.23 117 PHE B O 1
ATOM 2305 N N . THR B 1 118 ? 6.394 -7.6 -16.932 1 98.69 118 THR B N 1
ATOM 2306 C CA . THR B 1 118 ? 5.08 -8.209 -17.1 1 98.69 118 THR B CA 1
ATOM 2307 C C . THR B 1 118 ? 5.152 -9.393 -18.06 1 98.69 118 THR B C 1
ATOM 2309 O O . THR B 1 118 ? 5.93 -9.378 -19.016 1 98.69 118 THR B O 1
ATOM 2312 N N . GLU B 1 119 ? 4.481 -10.391 -17.749 1 98.58 119 GLU B N 1
ATOM 2313 C CA . GLU B 1 119 ? 4.194 -11.509 -18.643 1 98.58 119 GLU B CA 1
ATOM 2314 C C . GLU B 1 119 ? 2.699 -11.809 -18.69 1 98.58 119 GLU B C 1
ATOM 2316 O O . GLU B 1 119 ? 2.202 -12.634 -17.92 1 98.58 119 GLU B O 1
ATOM 2321 N N . TRP B 1 120 ? 2.1 -11.208 -19.676 1 98.78 120 TRP B N 1
ATOM 2322 C CA . TRP B 1 120 ? 0.647 -11.275 -19.792 1 98.78 120 TRP B CA 1
ATOM 2323 C C . TRP B 1 120 ? 0.212 -12.59 -20.43 1 98.78 120 TRP B C 1
ATOM 2325 O O . TRP B 1 120 ? 0.905 -13.125 -21.298 1 98.78 120 TRP B O 1
ATOM 2335 N N . ALA B 1 121 ? -0.914 -13.096 -19.982 1 98.72 121 ALA B N 1
ATOM 2336 C CA . ALA B 1 121 ? -1.559 -14.189 -20.706 1 98.72 121 ALA B CA 1
ATOM 2337 C C . ALA B 1 121 ? -1.964 -13.753 -22.111 1 98.72 121 ALA B C 1
ATOM 2339 O O . ALA B 1 121 ? -2.165 -12.563 -22.365 1 98.72 121 ALA B O 1
ATOM 2340 N N . PRO B 1 122 ? -2.053 -14.695 -23.046 1 98.02 122 PRO B N 1
ATOM 2341 C CA . PRO B 1 122 ? -2.513 -14.33 -24.387 1 98.02 122 PRO B CA 1
ATOM 2342 C C . PRO B 1 122 ? -3.813 -13.529 -24.367 1 98.02 122 PRO B C 1
ATOM 2344 O O . PRO B 1 122 ? -4.779 -13.93 -23.712 1 98.02 122 PRO B O 1
ATOM 2347 N N . GLY B 1 123 ? -3.769 -12.367 -25.034 1 98.21 123 GLY B N 1
ATOM 2348 C CA . GLY B 1 123 ? -4.96 -11.541 -25.146 1 98.21 123 GLY B CA 1
ATOM 2349 C C . GLY B 1 123 ? -5.108 -10.55 -24.008 1 98.21 123 GLY B C 1
ATOM 2350 O O . GLY B 1 123 ? -6.065 -9.773 -23.974 1 98.21 123 GLY B O 1
ATOM 2351 N N . GLN B 1 124 ? -4.136 -10.626 -23.107 1 98.23 124 GLN B N 1
ATOM 2352 C CA . GLN B 1 124 ? -4.195 -9.743 -21.947 1 98.23 124 GLN B CA 1
ATOM 2353 C C . GLN B 1 124 ? -3.09 -8.691 -21.999 1 98.23 124 GLN B C 1
ATOM 2355 O O . GLN B 1 124 ? -2.067 -8.89 -22.658 1 98.23 124 GLN B O 1
ATOM 2360 N N . PRO B 1 125 ? -3.215 -7.656 -21.226 1 98.1 125 PRO B N 1
ATOM 2361 C CA . PRO B 1 125 ? -4.448 -7.184 -20.592 1 98.1 125 PRO B CA 1
ATOM 2362 C C . PRO B 1 125 ? -5.475 -6.68 -21.603 1 98.1 125 PRO B C 1
ATOM 2364 O O . PRO B 1 125 ? -5.107 -6.085 -22.619 1 98.1 125 PRO B O 1
ATOM 2367 N N . ASP B 1 126 ? -6.785 -6.84 -21.374 1 98.07 126 ASP B N 1
ATOM 2368 C CA . ASP B 1 126 ? -7.78 -6.482 -22.38 1 98.07 126 ASP B CA 1
ATOM 2369 C C . ASP B 1 126 ? -8.832 -5.54 -21.801 1 98.07 126 ASP B C 1
ATOM 2371 O O . ASP B 1 126 ? -9.716 -5.07 -22.52 1 98.07 126 ASP B O 1
ATOM 2375 N N . ASN B 1 127 ? -8.723 -5.205 -20.492 1 97.6 127 ASN B N 1
ATOM 2376 C CA . ASN B 1 127 ? -9.688 -4.324 -19.843 1 97.6 127 ASN B CA 1
ATOM 2377 C C . ASN B 1 127 ? -11.122 -4.699 -20.206 1 97.6 127 ASN B C 1
ATOM 2379 O O . ASN B 1 127 ? -11.928 -3.832 -20.548 1 97.6 127 ASN B O 1
ATOM 2383 N N . ALA B 1 128 ? -11.386 -5.99 -20.169 1 96.63 128 ALA B N 1
ATOM 2384 C CA . ALA B 1 128 ? -12.723 -6.461 -20.522 1 96.63 128 ALA B CA 1
ATOM 2385 C C . ALA B 1 128 ? -13.79 -5.757 -19.689 1 96.63 128 ALA B C 1
ATOM 2387 O O . ALA B 1 128 ? -13.667 -5.657 -18.466 1 96.63 128 ALA B O 1
ATOM 2388 N N . GLY B 1 129 ? -14.814 -5.188 -20.429 1 96.53 129 GLY B N 1
ATOM 2389 C CA . GLY B 1 129 ? -15.884 -4.472 -19.754 1 96.53 129 GLY B CA 1
ATOM 2390 C C . GLY B 1 129 ? -15.48 -3.082 -19.302 1 96.53 129 GLY B C 1
ATOM 2391 O O . GLY B 1 129 ? -16.29 -2.348 -18.731 1 96.53 129 GLY B O 1
ATOM 2392 N N . GLY B 1 130 ? -14.245 -2.718 -19.432 1 95.56 130 GLY B N 1
ATOM 2393 C CA . GLY B 1 130 ? -13.775 -1.367 -19.169 1 95.56 130 GLY B CA 1
ATOM 2394 C C . GLY B 1 13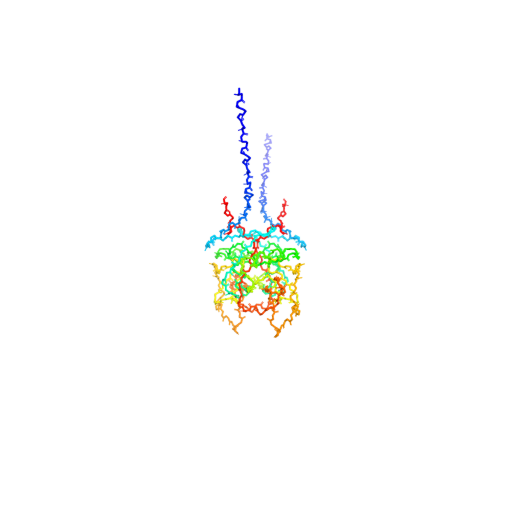0 ? -13.483 -1.112 -17.703 1 95.56 130 GLY B C 1
ATOM 2395 O O . GLY B 1 130 ? -13.385 0.041 -17.275 1 95.56 130 GLY B O 1
ATOM 2396 N N . ASN B 1 131 ? -13.401 -2.165 -16.833 1 96.02 131 ASN B N 1
ATOM 2397 C CA . ASN B 1 131 ? -13.25 -1.94 -15.4 1 96.02 131 ASN B CA 1
ATOM 2398 C C . ASN B 1 131 ? -12.232 -2.897 -14.786 1 96.02 131 ASN B C 1
ATOM 2400 O O . ASN B 1 131 ? -12.258 -3.148 -13.58 1 96.02 131 ASN B O 1
ATOM 2404 N N . GLU B 1 132 ? -11.324 -3.495 -15.624 1 98.18 132 GLU B N 1
ATOM 2405 C CA . GLU B 1 132 ? -10.279 -4.388 -15.131 1 98.18 132 GLU B CA 1
ATOM 2406 C C . GLU B 1 132 ? -8.98 -3.629 -14.877 1 98.18 132 GLU B C 1
ATOM 2408 O O . GLU B 1 132 ? -8.194 -3.407 -15.8 1 98.18 132 GLU B O 1
ATOM 2413 N N . LYS B 1 133 ? -8.755 -3.29 -13.642 1 98.38 133 LYS B N 1
ATOM 2414 C CA . LYS B 1 133 ? -7.66 -2.367 -13.355 1 98.38 133 LYS B CA 1
ATOM 2415 C C . LYS B 1 133 ? -6.645 -2.997 -12.405 1 98.38 133 LYS B C 1
ATOM 2417 O O . LYS B 1 133 ? -5.657 -2.36 -12.034 1 98.38 133 LYS B O 1
ATOM 2422 N N . CYS B 1 134 ? -6.911 -4.209 -11.986 1 98.82 134 CYS B N 1
ATOM 2423 C CA . CYS B 1 134 ? -6.013 -4.868 -11.045 1 98.82 134 CYS B CA 1
ATOM 2424 C C . CYS B 1 134 ? -5.449 -6.153 -11.638 1 98.82 134 CYS B C 1
ATOM 2426 O O . CYS B 1 134 ? -6.109 -6.813 -12.442 1 98.82 134 CYS B O 1
ATOM 2428 N N . VAL B 1 135 ? -4.27 -6.534 -11.24 1 98.94 135 VAL B N 1
ATOM 2429 C CA . VAL B 1 135 ? -3.548 -7.63 -11.877 1 98.94 135 VAL B CA 1
ATOM 2430 C C . VAL B 1 135 ? -3.587 -8.865 -10.98 1 98.94 135 VAL B C 1
ATOM 2432 O O . VAL B 1 135 ? -3.337 -8.773 -9.775 1 98.94 135 VAL B O 1
ATOM 2435 N N . HIS B 1 136 ? -3.949 -9.982 -11.552 1 98.93 136 HIS B N 1
ATOM 2436 C CA . HIS B 1 136 ? -3.817 -11.262 -10.866 1 98.93 136 HIS B CA 1
ATOM 2437 C C . HIS B 1 136 ? -3.089 -12.282 -11.735 1 98.93 136 HIS B C 1
ATOM 2439 O O . HIS B 1 136 ? -2.86 -12.04 -12.923 1 98.93 136 HIS B O 1
ATOM 2445 N N . LEU B 1 137 ? -2.674 -13.35 -11.125 1 98.94 137 LEU B N 1
ATOM 2446 C CA . LEU B 1 137 ? -2.061 -14.484 -11.807 1 98.94 137 LEU B CA 1
ATOM 2447 C C . LEU B 1 137 ? -3.067 -15.615 -11.992 1 98.94 137 LEU B C 1
ATOM 2449 O O . LEU B 1 137 ? -3.878 -15.882 -11.103 1 98.94 137 LEU B O 1
ATOM 2453 N N . TRP B 1 138 ? -3.005 -16.247 -13.084 1 98.89 138 TRP B N 1
ATOM 2454 C CA . TRP B 1 138 ? -3.675 -17.518 -13.343 1 98.89 138 TRP B CA 1
ATOM 2455 C C . TRP B 1 138 ? -2.837 -18.396 -14.266 1 98.89 138 TRP B C 1
ATOM 2457 O O . TRP B 1 138 ? -1.896 -17.918 -14.903 1 98.89 138 TRP B O 1
ATOM 2467 N N . VAL B 1 139 ? -3.061 -19.684 -14.2 1 98.78 139 VAL B N 1
ATOM 2468 C CA . VAL B 1 139 ? -2.259 -20.601 -15.003 1 98.78 139 VAL B CA 1
ATOM 2469 C C . VAL B 1 139 ? -2.811 -20.662 -16.425 1 98.78 139 VAL B C 1
ATOM 2471 O O . VAL B 1 139 ? -3.994 -20.947 -16.627 1 98.78 139 VAL B O 1
ATOM 2474 N N . ARG B 1 140 ? -1.995 -20.269 -17.358 1 98.21 140 ARG B N 1
ATOM 2475 C CA . ARG B 1 140 ? -2.197 -20.42 -18.796 1 98.21 140 ARG B CA 1
ATOM 2476 C C . ARG B 1 140 ? -0.991 -21.085 -19.451 1 98.21 140 ARG B C 1
ATOM 2478 O O . ARG B 1 140 ? 0.153 -20.711 -19.182 1 98.21 140 ARG B O 1
ATOM 2485 N N . ASN B 1 141 ? -1.26 -22.124 -20.244 1 95.65 141 ASN B N 1
ATOM 2486 C CA . ASN B 1 141 ? -0.201 -22.853 -20.933 1 95.65 141 ASN B CA 1
ATOM 2487 C C . ASN B 1 141 ? 0.837 -23.393 -19.953 1 95.65 141 ASN B C 1
ATOM 2489 O O . ASN B 1 141 ? 2.04 -23.227 -20.162 1 95.65 141 ASN B O 1
ATOM 2493 N N . GLY B 1 142 ? 0.454 -23.828 -18.852 1 96.75 142 GLY B N 1
ATOM 2494 C CA . GLY B 1 142 ? 1.271 -24.607 -17.936 1 96.75 142 GLY B CA 1
ATOM 2495 C C . GLY B 1 142 ? 2.037 -23.752 -16.943 1 96.75 142 GLY B C 1
ATOM 2496 O O . GLY B 1 142 ? 2.841 -24.267 -16.163 1 96.75 142 GLY B O 1
ATOM 2497 N N . SER B 1 143 ? 1.845 -22.403 -16.958 1 98.36 143 SER B N 1
ATOM 2498 C CA . SER B 1 143 ? 2.534 -21.514 -16.029 1 98.36 143 SER B CA 1
ATOM 2499 C C . SER B 1 143 ? 1.654 -20.33 -15.641 1 98.36 143 SER B C 1
ATOM 2501 O O . SER B 1 143 ? 0.694 -20.008 -16.343 1 98.36 143 SER B O 1
ATOM 2503 N N . PHE B 1 144 ? 1.938 -19.787 -14.517 1 98.87 144 PHE B N 1
ATOM 2504 C CA . PHE B 1 144 ? 1.211 -18.59 -14.111 1 98.87 144 PHE B CA 1
ATOM 2505 C C . PHE B 1 144 ? 1.513 -17.428 -15.049 1 98.87 144 PHE B C 1
ATOM 2507 O O . PHE B 1 144 ? 2.673 -17.176 -15.38 1 98.87 144 PHE B O 1
ATOM 2514 N N . LYS B 1 145 ? 0.492 -16.74 -15.512 1 98.92 145 LYS B N 1
ATOM 2515 C CA . LYS B 1 145 ? 0.53 -15.532 -16.331 1 98.92 145 LYS B CA 1
ATOM 2516 C C . LYS B 1 145 ? -0.319 -14.423 -15.715 1 98.92 145 LYS B C 1
ATOM 2518 O O . LYS B 1 145 ? -1.136 -14.68 -14.829 1 98.92 145 LYS B O 1
ATOM 2523 N N . MET B 1 146 ? -0.077 -13.237 -16.174 1 98.92 146 MET B N 1
ATOM 2524 C CA . MET B 1 146 ? -0.767 -12.073 -15.625 1 98.92 146 MET B CA 1
ATOM 2525 C C . MET B 1 146 ? -2.047 -11.783 -16.401 1 98.92 146 MET B C 1
ATOM 2527 O O . MET B 1 146 ? -2.087 -11.941 -17.623 1 98.92 146 MET B O 1
ATOM 2531 N N . ASN B 1 147 ? -3.053 -11.367 -15.704 1 98.89 147 ASN B N 1
ATOM 2532 C CA . ASN B 1 147 ? -4.338 -10.936 -16.244 1 98.89 147 ASN B CA 1
ATOM 2533 C C . ASN B 1 147 ? -4.876 -9.715 -15.504 1 98.89 147 ASN B C 1
ATOM 2535 O O . ASN B 1 147 ? -4.802 -9.645 -14.276 1 98.89 147 ASN B O 1
ATOM 2539 N N . ASP B 1 148 ? -5.329 -8.704 -16.24 1 98.79 148 ASP B N 1
ATOM 2540 C CA . ASP B 1 148 ? -6.049 -7.629 -15.564 1 98.79 148 ASP B CA 1
ATOM 2541 C C . ASP B 1 148 ? -7.497 -8.027 -15.288 1 98.79 148 ASP B C 1
ATOM 2543 O O . ASP B 1 148 ? -8.142 -8.663 -16.125 1 98.79 148 ASP B O 1
ATOM 2547 N N . TRP B 1 149 ? -7.959 -7.759 -14.149 1 98.75 149 TRP B N 1
ATOM 2548 C CA . TRP B 1 149 ? -9.281 -8.184 -13.7 1 98.75 149 TRP B CA 1
ATOM 2549 C C . TRP B 1 149 ? -9.933 -7.11 -12.835 1 98.75 149 TRP B C 1
ATOM 2551 O O . TRP B 1 149 ? -9.29 -6.125 -12.467 1 98.75 149 TRP B O 1
ATOM 2561 N N . VAL B 1 150 ? -11.267 -7.26 -12.632 1 98.56 150 VAL B N 1
ATOM 2562 C CA . VAL B 1 150 ? -12.032 -6.325 -11.814 1 98.56 150 VAL B CA 1
ATOM 2563 C C . VAL B 1 150 ? -11.537 -6.378 -10.37 1 98.56 150 VAL B C 1
ATOM 2565 O O . VAL B 1 150 ? -11.526 -7.443 -9.749 1 98.56 150 VAL B O 1
ATOM 2568 N N . CYS B 1 151 ? -11.26 -5.244 -9.737 1 98.48 151 CYS B N 1
ATOM 2569 C CA . CYS B 1 151 ? -10.566 -5.15 -8.457 1 98.48 151 CYS B CA 1
ATOM 2570 C C . CYS B 1 151 ? -11.432 -5.691 -7.326 1 98.48 151 CYS B C 1
ATOM 2572 O O . CYS B 1 151 ? -10.913 -6.157 -6.31 1 98.48 151 CYS B O 1
ATOM 2574 N N . ARG B 1 152 ? -12.686 -5.66 -7.475 1 97.79 152 ARG B N 1
ATOM 2575 C CA . ARG B 1 152 ? -13.591 -6.004 -6.383 1 97.79 152 ARG B CA 1
ATOM 2576 C C . ARG B 1 152 ? -13.854 -7.505 -6.342 1 97.79 152 ARG B C 1
ATOM 2578 O O . ARG B 1 152 ? -14.47 -8.007 -5.399 1 97.79 152 ARG B O 1
ATOM 2585 N N . GLU B 1 153 ? -13.421 -8.203 -7.43 1 98.51 153 GLU B N 1
ATOM 2586 C CA . GLU B 1 153 ? -13.558 -9.657 -7.411 1 98.51 153 GLU B CA 1
ATOM 2587 C C . GLU B 1 153 ? -12.619 -10.286 -6.387 1 98.51 153 GLU B C 1
ATOM 2589 O O . GLU B 1 153 ? -11.702 -9.628 -5.891 1 98.51 153 GLU B O 1
ATOM 2594 N N . LYS B 1 154 ? -12.918 -11.534 -6.085 1 98.76 154 LYS B N 1
ATOM 2595 C CA . LYS B 1 154 ? -12.182 -12.148 -4.984 1 98.76 154 LYS B CA 1
ATOM 2596 C C . LYS B 1 154 ? -11.21 -13.207 -5.495 1 98.76 154 LYS B C 1
ATOM 2598 O O . LYS B 1 154 ? -11.568 -14.031 -6.338 1 98.76 154 LYS B O 1
ATOM 2603 N N . ALA B 1 155 ? -10.027 -13.216 -5.065 1 98.88 155 ALA B N 1
ATOM 2604 C CA . ALA B 1 155 ? -8.959 -14.16 -5.382 1 98.88 155 ALA B CA 1
ATOM 2605 C C . ALA B 1 155 ? -8.049 -14.383 -4.177 1 98.88 155 ALA B C 1
ATOM 2607 O O . ALA B 1 155 ? -8.139 -13.661 -3.182 1 98.88 155 ALA B O 1
ATOM 2608 N N . LYS B 1 156 ? -7.265 -15.431 -4.199 1 98.91 156 LYS B N 1
ATOM 2609 C CA . LYS B 1 156 ? -6.223 -15.61 -3.192 1 98.91 156 LYS B CA 1
ATOM 2610 C C . LYS B 1 156 ? -5.149 -14.533 -3.314 1 98.91 156 LYS B C 1
ATOM 2612 O O . LYS B 1 156 ? -5.215 -13.681 -4.202 1 98.91 156 LYS B O 1
ATOM 2617 N N . VAL B 1 157 ? -4.222 -14.561 -2.388 1 98.94 157 VAL B N 1
ATOM 2618 C CA . VAL B 1 157 ? -3.279 -13.45 -2.313 1 98.94 157 VAL B CA 1
ATOM 2619 C C . VAL B 1 157 ? -1.848 -13.985 -2.314 1 98.94 157 VAL B C 1
ATOM 2621 O O . VAL B 1 157 ? -1.527 -14.917 -1.573 1 98.94 157 VAL B O 1
ATOM 2624 N N . LEU B 1 158 ? -0.987 -13.467 -3.151 1 98.96 158 LEU B N 1
ATOM 2625 C CA . LEU B 1 158 ? 0.445 -13.737 -3.082 1 98.96 158 LEU B CA 1
ATOM 2626 C C . LEU B 1 158 ? 1.197 -12.539 -2.512 1 98.96 158 LEU B C 1
ATOM 2628 O O . LEU B 1 158 ? 1.197 -11.459 -3.108 1 98.96 158 LEU B O 1
ATOM 2632 N N . CYS B 1 159 ? 1.778 -12.785 -1.39 1 98.8 159 CYS B N 1
ATOM 2633 C CA . CYS B 1 159 ? 2.537 -11.745 -0.705 1 98.8 159 CYS B CA 1
ATOM 2634 C C . CYS B 1 159 ? 4.033 -12.029 -0.769 1 98.8 159 CYS B C 1
ATOM 2636 O O . CYS B 1 159 ? 4.446 -13.188 -0.835 1 98.8 159 CYS B O 1
ATOM 2638 N N . GLN B 1 160 ? 4.811 -10.946 -0.777 1 98.25 160 GLN B N 1
ATOM 2639 C CA . GLN B 1 160 ? 6.255 -11.016 -0.579 1 98.25 160 GLN B CA 1
ATOM 2640 C C . GLN B 1 160 ? 6.675 -10.262 0.68 1 98.25 160 GLN B C 1
ATOM 2642 O O . GLN B 1 160 ? 5.952 -9.383 1.153 1 98.25 160 GLN B O 1
ATOM 2647 N N . ASN B 1 161 ? 7.782 -10.677 1.192 1 94.7 161 ASN B N 1
ATOM 2648 C CA . ASN B 1 161 ? 8.311 -9.902 2.31 1 94.7 161 ASN B CA 1
ATOM 2649 C C . ASN B 1 161 ? 8.739 -8.505 1.87 1 94.7 161 ASN B C 1
ATOM 2651 O O . ASN B 1 161 ? 9.117 -8.301 0.715 1 94.7 161 ASN B O 1
ATOM 2655 N N . GLN B 1 162 ? 8.587 -7.553 2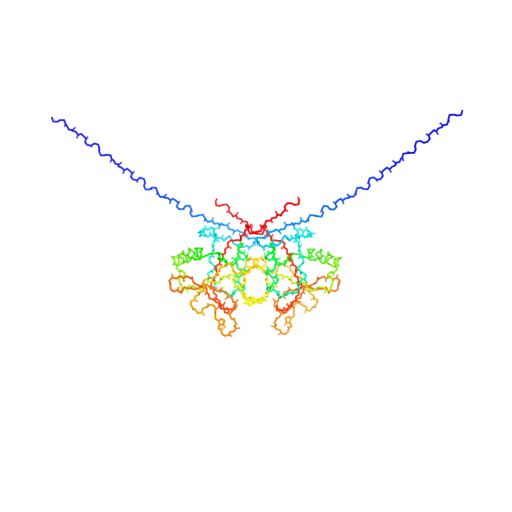.743 1 85.15 162 GLN B N 1
ATOM 2656 C CA . GLN B 1 162 ? 8.955 -6.182 2.406 1 85.15 162 GLN B CA 1
ATOM 2657 C C . GLN B 1 162 ? 10.413 -6.097 1.962 1 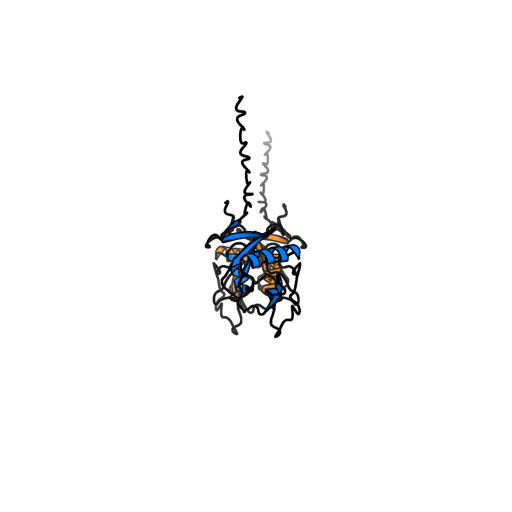85.15 162 GLN B C 1
ATOM 2659 O O . GLN B 1 162 ? 11.286 -6.732 2.557 1 85.15 162 GLN B O 1
ATOM 2664 N N . ASN B 1 163 ? 10.576 -5.482 0.794 1 74.64 163 ASN B N 1
ATOM 2665 C CA . ASN B 1 163 ? 11.92 -5.297 0.255 1 74.64 163 ASN B CA 1
ATOM 2666 C C . ASN B 1 163 ? 12.579 -4.038 0.813 1 74.64 163 ASN B C 1
ATOM 2668 O O . ASN B 1 163 ? 12.339 -2.936 0.317 1 74.64 163 ASN B O 1
ATOM 2672 N N . HIS B 1 164 ? 13.468 -4.222 1.667 1 74.65 164 HIS B N 1
ATOM 2673 C CA . HIS B 1 164 ? 14.094 -3.085 2.333 1 74.65 164 HIS B CA 1
ATOM 2674 C C . HIS B 1 164 ? 15.355 -2.642 1.599 1 74.65 164 HIS B C 1
ATOM 2676 O O . HIS B 1 164 ? 15.998 -1.667 1.994 1 74.65 164 HIS B O 1
ATOM 2682 N N . THR B 1 165 ? 15.608 -3.292 0.442 1 77.96 165 THR B N 1
ATOM 2683 C CA . THR B 1 165 ? 16.871 -2.983 -0.221 1 77.96 165 THR B CA 1
ATOM 2684 C C . THR B 1 165 ? 16.663 -1.953 -1.327 1 77.96 165 THR B C 1
ATOM 2686 O O . THR B 1 165 ? 17.629 -1.46 -1.914 1 77.96 165 THR B O 1
ATOM 2689 N N . ARG B 1 166 ? 15.455 -1.689 -1.556 1 91.25 166 ARG B N 1
ATOM 2690 C CA . ARG B 1 166 ? 15.185 -0.751 -2.641 1 91.25 166 ARG B CA 1
ATOM 2691 C C . ARG B 1 166 ? 15.443 0.686 -2.199 1 91.25 166 ARG B C 1
ATOM 2693 O O . ARG B 1 166 ? 15.697 1.56 -3.03 1 91.25 166 ARG B O 1
ATOM 2700 N N . CYS B 1 167 ? 15.292 0.973 -0.98 1 93.96 167 CYS B N 1
ATOM 2701 C CA . CYS B 1 167 ? 15.484 2.302 -0.41 1 93.96 167 CYS B CA 1
ATOM 2702 C C . CYS B 1 167 ? 16.515 2.271 0.712 1 93.96 167 CYS B C 1
ATOM 2704 O O . CYS B 1 167 ? 16.581 1.304 1.474 1 93.96 167 CYS B O 1
ATOM 2706 N N . TRP B 1 168 ? 17.356 3.32 0.805 1 94.04 168 TRP B N 1
ATOM 2707 C CA . TRP B 1 168 ? 18.35 3.404 1.87 1 94.04 168 TRP B CA 1
ATOM 2708 C C . TRP B 1 168 ? 18.398 4.809 2.46 1 94.04 168 TRP B C 1
ATOM 2710 O O . TRP B 1 168 ? 18.038 5.782 1.793 1 94.04 168 TRP B O 1
ATOM 2720 N N . GLU B 1 169 ? 18.594 4.822 3.736 1 90.8 169 GLU B N 1
ATOM 2721 C CA . GLU B 1 169 ? 18.735 6.088 4.45 1 90.8 169 GLU B CA 1
ATOM 2722 C C . GLU B 1 169 ? 20.139 6.661 4.284 1 90.8 169 GLU B C 1
ATOM 2724 O O . GLU B 1 169 ? 21.13 5.941 4.421 1 90.8 169 GLU B O 1
ATOM 2729 N N . ASN B 1 170 ? 20.062 7.95 3.85 1 86.52 170 ASN B N 1
ATOM 2730 C CA . ASN B 1 170 ? 21.347 8.612 3.652 1 86.52 170 ASN B CA 1
ATOM 2731 C C . ASN B 1 170 ? 21.868 9.225 4.949 1 86.52 170 ASN B C 1
ATOM 2733 O O . ASN B 1 170 ? 21.096 9.785 5.729 1 86.52 170 ASN B O 1
ATOM 2737 N N . ASP B 1 171 ? 23.007 8.879 5.449 1 69.68 171 ASP B N 1
ATOM 2738 C CA . ASP B 1 171 ? 23.673 9.469 6.606 1 69.68 171 ASP B CA 1
ATOM 2739 C C . ASP B 1 171 ? 23.925 10.96 6.394 1 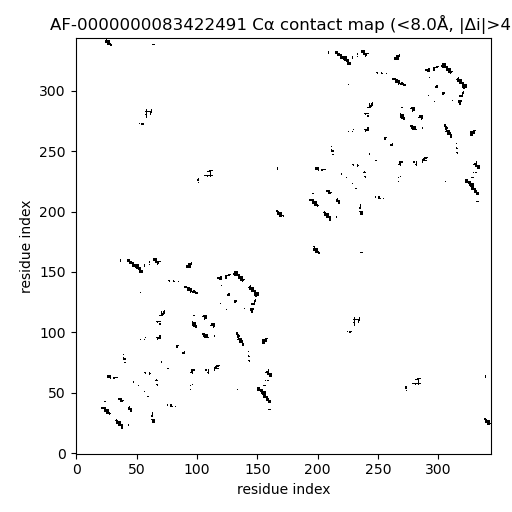69.68 171 ASP B C 1
ATOM 2741 O O . ASP B 1 171 ? 24.318 11.379 5.303 1 69.68 171 ASP B O 1
ATOM 2745 N N . SER B 1 172 ? 23.134 11.824 7.104 1 55.62 172 SER B N 1
ATOM 2746 C CA . SER B 1 172 ? 23.623 13.198 7.074 1 55.62 172 SER B CA 1
ATOM 2747 C C . SER B 1 172 ? 25.037 13.294 7.639 1 55.62 172 SER B C 1
ATOM 2749 O O . SER B 1 172 ? 25.43 12.486 8.483 1 55.62 172 SER B O 1
#

Radius of gyration: 27.44 Å; Cα contacts (8 Å, |Δi|>4): 706; chains: 2; bounding box: 70×134×70 Å